Protein AF-X1I380-F1 (afdb_monomer)

Sequence (269 aa):
IPGMAVASYVLWPGENGAEPSQRLEAMREGIQETEARIFLEQALDRGTLGEVLAKRVQRVLFEHQRETYFITISGTRDEFFSGWQDRSRRLFGVAAEAAAVVGLDVDAAAIAVPVPARGKKRVIVNLRNWTTRPRRWNAESQTPWIVLEKTSGSTRGHDELAVRLDAAGLEPQKTAKGTFTVTDVGSGRVYAVEVTANVSKVLDYISPDALIDRKRFRYIPDVDNVVFNVPVGGEQTREITFVNRSGAELSWKSGVSMPWIKVDSVSGK

Mean predicted aligned error: 9.92 Å

Secondary structure (DSSP, 8-state):
-----TTT-SEEEETTEEEE-HHHHHHHHHHHHHHHHHHHHHHHHTT-S-HHHHHHHHHHHHHHHHHHH---SS--HHHHTSSHHHHHHHHHHHHHHHHHHH-EEE----EEEEE-TT-EEEEEEEEEE-SSSPEEEEEEE--TTEEES-SEEEESSEEEEEEEEEGGGSPTTSEEEEEEEEEETTT--EEEEEEEEEEPPSEEEE-TTHHHHTTT-S-----S-----PPTT-------EEEE-SSS---EE---SSTT---S--EE-

Structure (mmCIF, N/CA/C/O backbone):
data_AF-X1I380-F1
#
_entry.id   AF-X1I380-F1
#
loop_
_atom_site.group_PDB
_atom_site.id
_atom_site.type_symbol
_atom_site.label_atom_id
_atom_site.label_alt_id
_atom_site.label_comp_id
_atom_site.label_asym_id
_atom_site.label_entity_id
_atom_site.label_seq_id
_atom_site.pdbx_PDB_ins_code
_atom_site.Cartn_x
_atom_site.Cartn_y
_atom_site.Cartn_z
_atom_site.occupancy
_atom_site.B_iso_or_equiv
_atom_site.auth_seq_id
_atom_site.auth_comp_id
_atom_site.auth_asym_id
_atom_site.auth_atom_id
_atom_site.pdbx_PDB_model_num
ATOM 1 N N . ILE A 1 1 ? 2.633 -3.234 -47.332 1.00 49.50 1 ILE A N 1
ATOM 2 C CA . ILE A 1 1 ? 2.607 -3.474 -45.870 1.00 49.50 1 ILE A CA 1
ATOM 3 C C . ILE A 1 1 ? 1.149 -3.335 -45.451 1.00 49.50 1 ILE A C 1
ATOM 5 O O . ILE A 1 1 ? 0.608 -2.258 -45.687 1.00 49.50 1 ILE A O 1
ATOM 9 N N . PRO A 1 2 ? 0.478 -4.401 -44.987 1.00 41.56 2 PRO A N 1
ATOM 10 C CA . PRO A 1 2 ? -0.887 -4.293 -44.471 1.00 41.56 2 PRO A CA 1
ATOM 11 C C . PRO A 1 2 ? -0.934 -3.271 -43.324 1.00 41.56 2 PRO A C 1
ATOM 13 O O . PRO A 1 2 ? -0.041 -3.271 -42.483 1.00 41.56 2 PRO A O 1
ATOM 16 N N . GLY A 1 3 ? -1.940 -2.389 -43.322 1.00 51.84 3 GLY A N 1
ATOM 17 C CA . GLY A 1 3 ? -2.187 -1.418 -42.249 1.00 51.84 3 GLY A CA 1
ATOM 18 C C . GLY A 1 3 ? -1.325 -0.149 -42.297 1.00 51.84 3 GLY A C 1
ATOM 19 O O . GLY A 1 3 ? -0.296 -0.054 -41.633 1.00 51.84 3 GLY A O 1
ATOM 20 N N . MET A 1 4 ? -1.784 0.894 -42.996 1.00 62.62 4 MET A N 1
ATOM 21 C CA . MET A 1 4 ? -1.291 2.248 -42.727 1.00 62.62 4 MET A CA 1
ATOM 22 C C . MET A 1 4 ? -2.388 3.305 -42.895 1.00 62.62 4 MET A C 1
ATOM 24 O O . MET A 1 4 ? -2.824 3.591 -44.005 1.00 62.62 4 MET A O 1
ATOM 28 N N . ALA A 1 5 ? -2.760 3.943 -41.782 1.00 50.38 5 ALA A N 1
ATOM 29 C CA . ALA A 1 5 ? -3.080 5.368 -41.736 1.00 50.38 5 ALA A CA 1
ATOM 30 C C . ALA A 1 5 ? -2.793 5.902 -40.322 1.00 50.38 5 ALA A C 1
ATOM 32 O O . ALA A 1 5 ? -3.487 5.593 -39.356 1.00 50.38 5 ALA A O 1
ATOM 33 N N . VAL A 1 6 ? -1.756 6.732 -40.222 1.00 57.12 6 VAL A N 1
ATOM 34 C CA . VAL A 1 6 ? -1.198 7.315 -38.985 1.00 57.12 6 VAL A CA 1
ATOM 35 C C . VAL A 1 6 ? -2.093 8.422 -38.389 1.00 57.12 6 VAL A C 1
ATOM 37 O O . VAL A 1 6 ? -1.760 9.034 -37.376 1.00 57.12 6 VAL A O 1
ATOM 40 N N . ALA A 1 7 ? -3.244 8.714 -39.002 1.00 60.28 7 ALA A N 1
ATOM 41 C CA . ALA A 1 7 ? -3.934 9.978 -38.767 1.00 60.28 7 ALA A CA 1
ATOM 42 C C . ALA A 1 7 ? -4.797 10.006 -37.492 1.00 60.28 7 ALA A C 1
ATOM 44 O O . ALA A 1 7 ? -4.816 11.032 -36.809 1.00 60.28 7 ALA A O 1
ATOM 45 N N . SER A 1 8 ? -5.518 8.931 -37.127 1.00 67.88 8 SER A N 1
ATOM 46 C CA . SER A 1 8 ? -6.547 9.062 -36.065 1.00 67.88 8 SER A CA 1
ATOM 47 C C . SER A 1 8 ? -6.920 7.807 -35.268 1.00 67.88 8 SER A C 1
ATOM 49 O O . SER A 1 8 ? -7.573 7.952 -34.238 1.00 67.88 8 SER A O 1
ATOM 51 N N . TYR A 1 9 ? -6.520 6.598 -35.677 1.00 82.31 9 TYR A N 1
ATOM 52 C CA . TYR A 1 9 ? -7.027 5.357 -35.071 1.00 82.31 9 TYR A CA 1
ATOM 53 C C . TYR A 1 9 ? -5.915 4.516 -34.429 1.00 82.31 9 TYR A C 1
ATOM 55 O O . TYR A 1 9 ? -4.832 4.337 -34.989 1.00 82.31 9 TYR A O 1
ATOM 63 N N . VAL A 1 10 ? -6.189 3.991 -33.232 1.00 86.50 10 VAL A N 1
ATOM 64 C CA . VAL A 1 10 ? -5.290 3.076 -32.500 1.00 86.50 10 VAL A CA 1
ATOM 65 C C . VAL A 1 10 ? -5.443 1.617 -32.953 1.00 86.50 10 VAL A C 1
ATOM 67 O O . VAL A 1 10 ? -4.534 0.817 -32.785 1.00 86.50 10 VAL A O 1
ATOM 70 N N . LEU A 1 11 ? -6.560 1.275 -33.589 1.00 88.00 11 LEU A N 1
ATOM 71 C CA . LEU A 1 11 ? -6.820 -0.050 -34.151 1.00 88.00 11 LEU A CA 1
ATOM 72 C C . LEU A 1 11 ? -7.161 0.082 -35.636 1.00 88.00 11 LEU A C 1
ATOM 74 O O . LEU A 1 11 ? -7.654 1.127 -36.067 1.00 88.00 11 LEU A O 1
ATOM 78 N N . TRP A 1 12 ? -6.916 -0.976 -36.405 1.00 86.25 12 TRP A N 1
ATOM 79 C CA . TRP A 1 12 ? -7.281 -1.070 -37.820 1.00 86.25 12 TRP A CA 1
ATOM 80 C C . TRP A 1 12 ? -8.011 -2.400 -38.101 1.00 86.25 12 TRP A C 1
ATOM 82 O O . TRP A 1 12 ? -7.716 -3.390 -37.432 1.00 86.25 12 TRP A O 1
ATOM 92 N N . PRO A 1 13 ? -8.975 -2.462 -39.043 1.00 88.12 13 PRO A N 1
ATOM 93 C CA . PRO A 1 13 ? -9.617 -3.720 -39.429 1.00 88.12 13 PRO A CA 1
ATOM 94 C C . PRO A 1 13 ? -8.646 -4.652 -40.175 1.00 88.12 13 PRO A C 1
ATOM 96 O O . PRO A 1 13 ? -8.229 -4.359 -41.296 1.00 88.12 13 PRO A O 1
ATOM 99 N N . GLY A 1 14 ? -8.303 -5.776 -39.553 1.00 88.00 14 GLY A N 1
ATOM 100 C CA . GLY A 1 14 ? -7.555 -6.890 -40.134 1.00 88.00 14 GLY A CA 1
ATOM 101 C C . GLY A 1 14 ? -8.456 -8.041 -40.589 1.00 88.00 14 GLY A C 1
ATOM 102 O O . GLY A 1 14 ? -9.662 -8.049 -40.334 1.00 88.00 14 GLY A O 1
ATOM 103 N N . GLU A 1 15 ? -7.862 -9.035 -41.252 1.00 90.56 15 GLU A N 1
ATOM 104 C CA . GLU A 1 15 ? -8.573 -10.190 -41.834 1.00 90.56 15 GLU A CA 1
ATOM 105 C C . GLU A 1 15 ? -9.342 -11.002 -40.777 1.00 90.56 15 GLU A C 1
ATOM 107 O O . GLU A 1 15 ? -10.420 -11.524 -41.051 1.00 90.56 15 GLU A O 1
ATOM 112 N N . ASN A 1 16 ? -8.825 -11.037 -39.544 1.00 92.50 16 ASN A N 1
ATOM 113 C CA . ASN A 1 16 ? -9.393 -11.787 -38.420 1.00 92.50 16 ASN A CA 1
ATOM 114 C C . ASN A 1 16 ? -9.989 -10.891 -37.314 1.00 92.50 16 ASN A C 1
ATOM 116 O O . ASN A 1 16 ? -10.242 -11.369 -36.208 1.00 92.50 16 ASN A O 1
ATOM 120 N N . GLY A 1 17 ? -10.201 -9.594 -37.574 1.00 91.00 17 GLY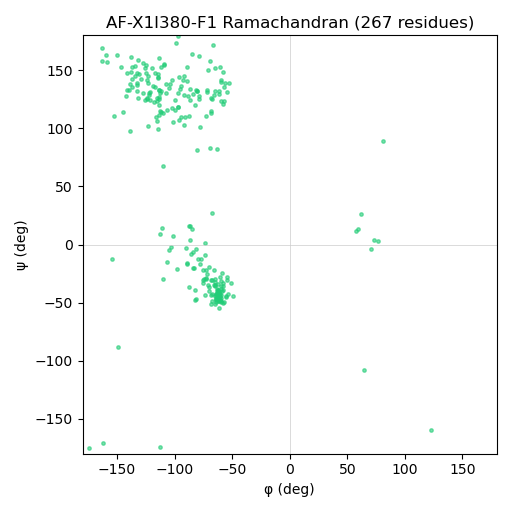 A N 1
ATOM 121 C CA . GLY A 1 17 ? -10.716 -8.633 -36.590 1.00 91.00 17 GLY A CA 1
ATOM 122 C C . GLY A 1 17 ? -9.793 -7.435 -36.364 1.00 91.00 17 GLY A C 1
ATOM 123 O O . GLY A 1 17 ? -8.983 -7.096 -37.217 1.00 91.00 17 GLY A O 1
ATOM 124 N N . ALA A 1 18 ? -9.943 -6.741 -35.234 1.00 90.88 18 ALA A N 1
ATOM 125 C CA . ALA A 1 18 ? -9.146 -5.549 -34.942 1.00 90.88 18 ALA A CA 1
ATOM 126 C C . ALA A 1 18 ? -7.664 -5.898 -34.714 1.00 90.88 18 ALA A C 1
ATOM 128 O O . ALA A 1 18 ? -7.336 -6.694 -33.836 1.00 90.88 18 ALA A O 1
ATOM 129 N N . GLU A 1 19 ? -6.777 -5.250 -35.465 1.00 90.06 19 GLU A N 1
ATOM 130 C CA . GLU A 1 19 ? -5.323 -5.396 -35.371 1.00 90.06 19 GLU A CA 1
ATOM 131 C C . GLU A 1 19 ? -4.668 -4.108 -34.837 1.00 90.06 19 GLU A C 1
ATOM 133 O O . GLU A 1 19 ? -5.220 -3.008 -35.007 1.00 90.06 19 GLU A O 1
ATOM 138 N N . PRO A 1 20 ? -3.498 -4.212 -34.176 1.00 87.69 20 PRO A N 1
ATOM 139 C CA . PRO A 1 20 ? -2.781 -3.049 -33.675 1.00 87.69 20 PRO A CA 1
ATOM 140 C C . PRO A 1 20 ? -2.288 -2.156 -34.816 1.00 87.69 20 PRO A C 1
ATOM 142 O O . PRO A 1 20 ? -1.667 -2.619 -35.771 1.00 87.69 20 PRO A O 1
ATOM 145 N N . SER A 1 21 ? -2.531 -0.847 -34.706 1.00 87.75 21 SER A N 1
ATOM 146 C CA . SER A 1 21 ? -1.948 0.130 -35.629 1.00 87.75 21 SER A CA 1
ATOM 147 C C . SER A 1 21 ? -0.543 0.549 -35.180 1.00 87.75 21 SER A C 1
ATOM 149 O O . SER A 1 21 ? -0.178 0.411 -34.012 1.00 87.75 21 SER A O 1
ATOM 151 N N . GLN A 1 22 ? 0.236 1.168 -36.075 1.00 83.56 22 GLN A N 1
ATOM 152 C CA . GLN A 1 22 ? 1.522 1.785 -35.707 1.00 83.56 22 GLN A CA 1
ATOM 153 C C . GLN A 1 22 ? 1.385 2.804 -34.565 1.00 83.56 22 GLN A C 1
ATOM 155 O O . GLN A 1 22 ? 2.303 2.964 -33.767 1.00 83.56 22 GLN A O 1
ATOM 160 N N . ARG A 1 23 ? 0.231 3.479 -34.458 1.00 84.94 23 ARG A N 1
ATOM 161 C CA . ARG A 1 23 ? -0.049 4.417 -33.365 1.00 84.94 23 ARG A CA 1
ATOM 162 C C . ARG A 1 23 ? -0.238 3.696 -32.033 1.00 84.94 23 ARG A C 1
ATOM 164 O O . ARG A 1 23 ? 0.182 4.233 -31.014 1.00 84.94 23 ARG A O 1
ATOM 171 N N . LEU A 1 24 ? -0.858 2.513 -32.027 1.00 89.12 24 LEU A N 1
ATOM 172 C CA . LEU A 1 24 ? -0.958 1.699 -30.815 1.00 89.12 24 LEU A CA 1
ATOM 173 C C . LEU A 1 24 ? 0.405 1.166 -30.388 1.00 89.12 24 LEU A C 1
ATOM 175 O O . LEU A 1 24 ? 0.719 1.260 -29.207 1.00 89.12 24 LEU A O 1
ATOM 179 N N . GLU A 1 25 ? 1.232 0.685 -31.316 1.00 88.62 25 GLU A N 1
ATOM 180 C CA . GLU A 1 25 ? 2.588 0.244 -30.964 1.00 88.62 25 GLU A CA 1
ATOM 181 C C . GLU A 1 25 ? 3.445 1.411 -30.446 1.00 88.62 25 GLU A C 1
ATOM 183 O O . GLU A 1 25 ? 4.066 1.278 -29.396 1.00 88.62 25 GLU A O 1
ATOM 188 N N . ALA A 1 26 ? 3.385 2.590 -31.078 1.00 87.12 26 ALA A N 1
ATOM 189 C CA . ALA A 1 26 ? 4.061 3.792 -30.578 1.00 87.12 26 ALA A CA 1
ATOM 190 C C . ALA A 1 26 ? 3.538 4.235 -29.197 1.00 87.12 26 ALA A C 1
ATOM 192 O O . ALA A 1 26 ? 4.311 4.638 -28.331 1.00 87.12 26 ALA A O 1
ATOM 193 N N . MET A 1 27 ? 2.223 4.142 -28.959 1.00 89.44 27 MET A N 1
ATOM 194 C CA . MET A 1 27 ? 1.631 4.428 -27.648 1.00 89.44 27 MET A CA 1
ATOM 195 C C . MET A 1 27 ? 2.107 3.426 -26.590 1.00 89.44 27 MET A C 1
ATOM 197 O O . MET A 1 27 ? 2.459 3.824 -25.483 1.00 89.44 27 MET A O 1
ATOM 201 N N . ARG A 1 28 ? 2.127 2.134 -26.924 1.00 92.62 28 ARG A N 1
ATOM 202 C CA . ARG A 1 28 ? 2.598 1.065 -26.040 1.00 92.62 28 ARG A CA 1
ATOM 203 C C . ARG A 1 28 ? 4.066 1.263 -25.672 1.00 92.62 28 ARG A C 1
ATOM 205 O O . ARG A 1 28 ? 4.409 1.133 -24.502 1.00 92.62 28 ARG A O 1
ATOM 212 N N . GLU A 1 29 ? 4.904 1.603 -26.642 1.00 90.44 29 GLU A N 1
ATOM 213 C CA . GLU A 1 29 ? 6.305 1.938 -26.406 1.00 90.44 29 GLU A CA 1
ATOM 214 C C . GLU A 1 29 ? 6.455 3.159 -25.492 1.00 90.44 29 GLU A C 1
ATOM 216 O O . GLU A 1 29 ? 7.161 3.081 -24.489 1.00 90.44 29 GLU A O 1
ATOM 221 N N . GLY A 1 30 ? 5.721 4.246 -25.749 1.00 91.75 30 GLY A N 1
ATOM 222 C CA . GLY A 1 30 ? 5.749 5.426 -24.880 1.00 91.75 30 GLY A CA 1
ATOM 223 C C . GLY A 1 30 ? 5.324 5.124 -23.435 1.00 91.75 30 GLY A C 1
ATOM 224 O O . GLY A 1 30 ? 5.896 5.671 -22.489 1.00 91.75 30 GLY A O 1
ATOM 225 N N . ILE A 1 31 ? 4.364 4.210 -23.237 1.00 94.69 31 ILE A N 1
ATOM 226 C CA . ILE A 1 31 ? 3.979 3.724 -21.901 1.00 94.69 31 ILE A CA 1
ATOM 227 C C . ILE A 1 31 ? 5.148 2.973 -21.248 1.00 94.69 31 ILE A C 1
ATOM 229 O O . ILE A 1 31 ? 5.487 3.262 -20.102 1.00 94.69 31 ILE A O 1
ATOM 233 N N . GLN A 1 32 ? 5.800 2.060 -21.970 1.00 93.88 32 GLN A N 1
ATOM 234 C CA . GLN A 1 32 ? 6.938 1.289 -21.455 1.00 93.88 32 GLN A CA 1
ATOM 235 C C . GLN A 1 32 ? 8.132 2.180 -21.087 1.00 93.88 32 GLN A C 1
ATOM 237 O O . GLN A 1 32 ? 8.759 1.978 -20.046 1.00 93.88 32 GLN A O 1
ATOM 242 N N . GLU A 1 33 ? 8.441 3.190 -21.903 1.00 95.12 33 GLU A N 1
ATOM 243 C CA . GLU A 1 33 ? 9.471 4.179 -21.575 1.00 95.12 33 GLU A CA 1
ATOM 244 C C . GLU A 1 33 ? 9.108 4.974 -20.316 1.00 95.12 33 GLU A C 1
ATOM 246 O O . GLU A 1 33 ? 9.950 5.174 -19.438 1.00 95.12 33 GLU A O 1
ATOM 251 N N . THR A 1 34 ? 7.843 5.384 -20.191 1.00 95.06 34 THR A N 1
ATOM 252 C CA . THR A 1 34 ? 7.340 6.101 -19.011 1.00 95.06 34 THR A CA 1
ATOM 253 C C . THR A 1 34 ? 7.492 5.258 -17.744 1.00 95.06 34 THR A C 1
ATOM 255 O O . THR A 1 34 ? 7.985 5.753 -16.731 1.00 95.06 34 THR A O 1
ATOM 258 N N . GLU A 1 35 ? 7.137 3.974 -17.795 1.00 93.56 35 GLU A N 1
ATOM 259 C CA . GLU A 1 35 ? 7.317 3.047 -16.671 1.00 93.56 35 GLU A CA 1
ATOM 260 C C . GLU A 1 35 ? 8.794 2.891 -16.283 1.00 93.56 35 GLU A C 1
ATOM 262 O O . GLU A 1 35 ? 9.127 2.946 -15.096 1.00 93.56 35 GLU A O 1
ATOM 267 N N . ALA A 1 36 ? 9.693 2.758 -17.266 1.00 95.31 36 ALA A N 1
ATOM 268 C CA . ALA A 1 36 ? 11.132 2.677 -17.019 1.00 95.31 36 ALA A CA 1
ATOM 269 C C . ALA A 1 36 ? 11.677 3.954 -16.361 1.00 95.31 36 ALA A C 1
ATOM 271 O O . ALA A 1 36 ? 12.501 3.875 -15.449 1.00 95.31 36 ALA A O 1
ATOM 272 N N . ARG A 1 37 ? 11.195 5.130 -16.777 1.00 96.62 37 ARG A N 1
ATOM 273 C CA . ARG A 1 37 ? 11.557 6.407 -16.151 1.00 96.62 37 ARG A CA 1
ATOM 274 C C . ARG A 1 37 ? 11.077 6.504 -14.710 1.00 96.62 37 ARG A C 1
ATOM 276 O O . ARG A 1 37 ? 11.898 6.767 -13.838 1.00 96.62 37 ARG A O 1
ATOM 283 N N . ILE A 1 38 ? 9.793 6.237 -14.457 1.00 93.62 38 ILE A N 1
ATOM 284 C CA . ILE A 1 38 ? 9.216 6.266 -13.103 1.00 93.62 38 ILE A CA 1
ATOM 285 C C . ILE A 1 38 ? 10.001 5.334 -12.177 1.00 93.62 38 ILE A C 1
ATOM 287 O O . ILE A 1 38 ? 10.338 5.715 -11.059 1.00 93.62 38 ILE A O 1
ATOM 291 N N . PHE A 1 39 ? 10.333 4.128 -12.645 1.00 93.44 39 PHE A N 1
ATOM 292 C CA . PHE A 1 39 ? 11.154 3.186 -11.889 1.00 93.44 39 PHE A CA 1
ATOM 293 C C . PHE A 1 39 ? 12.523 3.773 -11.512 1.00 93.44 39 PHE A C 1
ATOM 295 O O . PHE A 1 39 ? 12.921 3.721 -10.348 1.00 93.44 39 PHE A O 1
ATOM 302 N N . LEU A 1 40 ? 13.241 4.338 -12.484 1.00 96.00 40 LEU A N 1
ATOM 303 C CA . LEU A 1 40 ? 14.565 4.920 -12.271 1.00 96.00 40 LEU A CA 1
ATOM 304 C C . LEU A 1 40 ? 14.531 6.133 -11.333 1.00 96.00 40 LEU A C 1
ATOM 306 O O . LEU A 1 40 ? 15.383 6.245 -10.453 1.00 96.00 40 LEU A O 1
ATOM 310 N N . GLU A 1 41 ? 13.545 7.015 -11.497 1.00 95.94 41 GLU A N 1
ATOM 311 C CA . GLU A 1 41 ? 13.325 8.188 -10.643 1.00 95.94 41 GLU A CA 1
ATOM 312 C C . GLU A 1 41 ? 13.029 7.754 -9.196 1.00 95.94 41 GLU A C 1
ATOM 314 O O . GLU A 1 41 ? 13.704 8.192 -8.267 1.00 95.94 41 GLU A O 1
ATOM 319 N N . GLN A 1 42 ? 12.139 6.777 -8.996 1.00 91.38 42 GLN A N 1
ATOM 320 C CA . GLN A 1 42 ? 11.858 6.216 -7.668 1.00 91.38 42 GLN A CA 1
ATOM 321 C C . GLN A 1 42 ? 13.081 5.532 -7.037 1.00 91.38 42 GLN A C 1
ATOM 323 O O . GLN A 1 42 ? 13.295 5.631 -5.826 1.00 91.38 42 GLN A O 1
ATOM 328 N N . ALA A 1 43 ? 13.894 4.831 -7.834 1.00 91.50 43 ALA A N 1
ATOM 329 C CA . ALA A 1 43 ? 15.111 4.187 -7.349 1.00 91.50 43 ALA A CA 1
ATOM 330 C C . ALA A 1 43 ? 16.153 5.211 -6.859 1.00 91.50 43 ALA A C 1
ATOM 332 O O . ALA A 1 43 ? 16.843 4.943 -5.865 1.00 91.50 43 ALA A O 1
ATOM 333 N N . LEU A 1 44 ? 16.238 6.370 -7.529 1.00 95.00 44 LEU A N 1
ATOM 334 C CA . LEU A 1 44 ? 17.058 7.515 -7.124 1.00 95.00 44 LEU A CA 1
ATOM 335 C C . LEU A 1 44 ? 16.530 8.175 -5.848 1.00 95.00 44 LEU A C 1
ATOM 337 O O . LEU A 1 44 ? 17.303 8.330 -4.905 1.00 95.00 44 LEU A O 1
ATOM 341 N N . ASP A 1 45 ? 15.239 8.510 -5.794 1.00 92.38 45 ASP A N 1
ATOM 342 C CA . ASP A 1 45 ? 14.617 9.197 -4.650 1.00 92.38 45 ASP A CA 1
ATOM 343 C C . ASP A 1 45 ? 14.783 8.412 -3.346 1.00 92.38 45 ASP A C 1
ATOM 345 O O . ASP A 1 45 ? 14.997 8.973 -2.273 1.00 92.38 45 ASP A O 1
ATOM 349 N N . ARG A 1 46 ? 14.733 7.083 -3.440 1.00 85.31 46 ARG A N 1
ATOM 350 C CA . ARG A 1 46 ? 14.913 6.177 -2.300 1.00 85.31 46 ARG A CA 1
ATOM 351 C C . ARG A 1 46 ? 16.376 5.915 -1.939 1.00 85.31 46 ARG 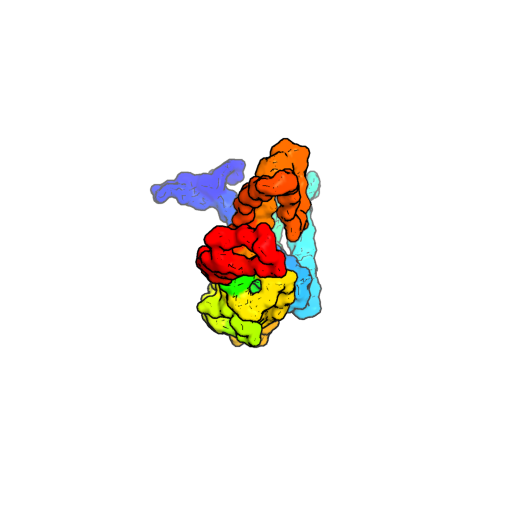A C 1
ATOM 353 O O . ARG A 1 46 ? 16.633 5.168 -0.998 1.00 85.31 46 ARG A O 1
ATOM 360 N N . GLY A 1 47 ? 17.336 6.438 -2.704 1.00 88.50 47 GLY A N 1
ATOM 361 C CA . GLY A 1 47 ? 18.766 6.223 -2.468 1.00 88.50 47 GLY A CA 1
ATOM 362 C C . GLY A 1 47 ? 19.198 4.756 -2.574 1.00 88.50 47 GLY A C 1
ATOM 363 O O . GLY A 1 47 ? 20.163 4.345 -1.939 1.00 88.50 47 GLY A O 1
ATOM 364 N N . THR A 1 48 ? 18.472 3.938 -3.343 1.00 86.75 48 THR A N 1
ATOM 365 C CA . THR A 1 48 ? 18.738 2.487 -3.428 1.00 86.75 48 THR A CA 1
ATOM 366 C C . THR A 1 48 ? 19.925 2.128 -4.314 1.00 86.75 48 THR A C 1
ATOM 368 O O . THR A 1 48 ? 20.440 1.013 -4.247 1.00 86.75 48 THR A O 1
ATOM 371 N N . LEU A 1 49 ? 20.349 3.064 -5.158 1.00 92.31 49 LEU A N 1
ATOM 372 C CA . LEU A 1 49 ? 21.419 2.881 -6.123 1.00 92.31 49 LEU A CA 1
ATOM 373 C C . LEU A 1 49 ? 22.741 3.374 -5.530 1.00 92.31 49 LEU A C 1
ATOM 375 O O . LEU A 1 49 ? 22.804 4.456 -4.951 1.00 92.31 49 LEU A O 1
ATOM 379 N N . GLY A 1 50 ? 23.818 2.609 -5.722 1.00 93.88 50 GLY A N 1
ATOM 380 C CA . GLY A 1 50 ? 25.165 3.078 -5.392 1.00 93.88 50 GLY A CA 1
ATOM 381 C C . GLY A 1 50 ? 25.536 4.330 -6.197 1.00 93.88 50 GLY A C 1
ATOM 382 O O . GLY A 1 50 ? 25.060 4.510 -7.319 1.00 93.88 50 GLY A O 1
ATOM 383 N N . GLU A 1 51 ? 26.416 5.173 -5.651 1.00 97.06 51 GLU A N 1
ATOM 384 C CA . GLU A 1 51 ? 26.723 6.517 -6.176 1.00 97.06 51 GLU A CA 1
ATOM 385 C C . GLU A 1 51 ? 27.026 6.544 -7.686 1.00 97.06 51 GLU A C 1
ATOM 387 O O . GLU A 1 51 ? 26.516 7.392 -8.420 1.00 97.06 51 GLU A O 1
ATOM 392 N N . VAL A 1 52 ? 27.826 5.587 -8.167 1.00 98.06 52 VAL A N 1
ATOM 393 C CA . VAL A 1 52 ? 28.214 5.486 -9.583 1.00 98.06 52 VAL A CA 1
ATOM 394 C C . VAL A 1 52 ? 27.001 5.224 -10.481 1.00 98.06 52 VAL A C 1
ATOM 396 O O . VAL A 1 52 ? 26.825 5.897 -11.500 1.00 98.06 52 VAL A O 1
ATOM 399 N N . LEU A 1 53 ? 26.146 4.270 -10.102 1.00 97.81 53 LEU A N 1
ATOM 400 C CA . LEU A 1 53 ? 24.949 3.931 -10.871 1.00 97.81 53 LEU A CA 1
ATOM 401 C C . LEU A 1 53 ? 23.910 5.052 -10.781 1.00 97.81 53 LEU A C 1
ATOM 403 O O . LEU A 1 53 ? 23.328 5.411 -11.801 1.00 97.81 53 LEU A O 1
ATOM 407 N N . ALA A 1 54 ? 23.744 5.667 -9.607 1.00 98.19 54 ALA A N 1
ATOM 408 C CA . ALA A 1 54 ? 22.853 6.807 -9.411 1.00 98.19 54 ALA A CA 1
ATOM 409 C C . ALA A 1 54 ? 23.210 7.977 -10.349 1.00 98.19 54 ALA A C 1
ATOM 411 O O . ALA A 1 54 ? 22.355 8.453 -11.097 1.00 98.19 54 ALA A O 1
ATOM 412 N N . LYS A 1 55 ? 24.489 8.379 -10.404 1.00 98.31 55 LYS A N 1
ATOM 413 C CA . LYS A 1 55 ? 24.973 9.429 -11.324 1.00 98.31 55 LYS A CA 1
ATOM 414 C C . LYS A 1 55 ? 24.724 9.079 -12.792 1.00 98.31 55 LYS A C 1
ATOM 416 O O . LYS A 1 55 ? 24.353 9.941 -13.589 1.00 98.31 55 LYS A O 1
ATOM 421 N N . ARG A 1 56 ? 24.911 7.811 -13.171 1.00 98.25 56 ARG A N 1
ATOM 422 C CA . ARG A 1 56 ? 24.659 7.354 -14.544 1.00 98.25 56 ARG A CA 1
ATOM 423 C C . ARG A 1 56 ? 23.171 7.380 -14.894 1.00 98.25 56 ARG A C 1
ATOM 425 O O . ARG A 1 56 ? 22.838 7.842 -15.983 1.00 98.25 56 ARG A O 1
ATOM 432 N N . VAL A 1 57 ? 22.299 6.928 -13.992 1.00 98.44 57 VAL A N 1
ATOM 433 C CA . VAL A 1 57 ? 20.838 6.996 -14.155 1.00 98.44 57 VAL A CA 1
ATOM 434 C C . VAL A 1 57 ? 20.388 8.447 -14.317 1.00 98.44 57 VAL A C 1
ATOM 436 O O . VAL A 1 57 ? 19.701 8.753 -15.287 1.00 98.44 57 VAL A O 1
ATOM 439 N N . GLN A 1 58 ? 20.840 9.351 -13.442 1.00 98.31 58 GLN A N 1
ATOM 440 C CA . GLN A 1 58 ? 20.530 10.784 -13.531 1.00 98.31 58 GLN A CA 1
ATOM 441 C C . GLN A 1 58 ? 20.923 11.373 -14.889 1.00 98.31 58 GLN A C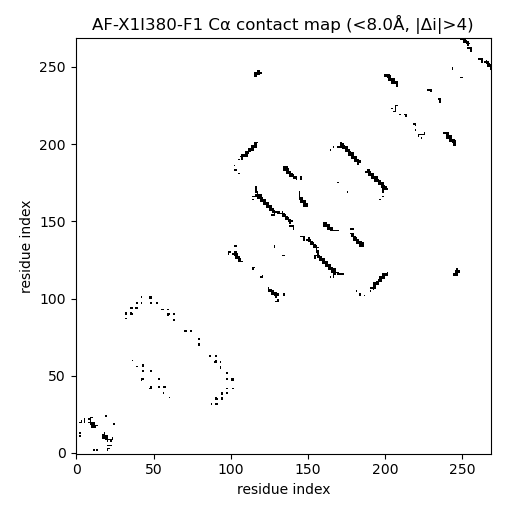 1
ATOM 443 O O . GLN A 1 58 ? 20.126 12.073 -15.511 1.00 98.31 58 GLN A O 1
ATOM 448 N N . ARG A 1 59 ? 22.126 11.050 -15.384 1.00 98.19 59 ARG A N 1
ATOM 449 C CA . ARG A 1 59 ? 22.582 11.496 -16.706 1.00 98.19 59 ARG A CA 1
ATOM 450 C C . ARG A 1 59 ? 21.678 10.982 -17.828 1.00 98.19 59 ARG A C 1
ATOM 452 O O . ARG A 1 59 ? 21.270 11.777 -18.666 1.00 98.19 59 ARG A O 1
ATOM 459 N N . VAL A 1 60 ? 21.347 9.687 -17.837 1.00 98.19 60 VAL A N 1
ATOM 460 C CA . VAL A 1 60 ? 20.486 9.097 -18.880 1.00 98.19 60 VAL A CA 1
ATOM 461 C C . VAL A 1 60 ? 19.082 9.699 -18.848 1.00 98.19 60 VAL A C 1
ATOM 463 O O . VAL A 1 60 ? 18.556 10.027 -19.906 1.00 98.19 60 VAL A O 1
ATOM 466 N N . LEU A 1 61 ? 18.489 9.895 -17.665 1.00 97.69 61 LEU A N 1
ATOM 467 C CA . LEU A 1 61 ? 17.183 10.549 -17.525 1.00 97.69 61 LEU A CA 1
ATOM 468 C C . LEU A 1 61 ? 17.216 11.991 -18.048 1.00 97.69 61 LEU A C 1
ATOM 470 O O . LEU A 1 61 ? 16.328 12.391 -18.799 1.00 97.69 61 LEU A O 1
ATOM 474 N N . PHE A 1 62 ? 18.257 12.753 -17.701 1.00 95.44 62 PHE A N 1
ATOM 475 C CA . PHE A 1 62 ? 18.436 14.124 -18.175 1.00 95.44 62 PHE A CA 1
ATOM 476 C C . PHE A 1 62 ? 18.600 14.196 -19.700 1.00 95.44 62 PHE A C 1
ATOM 478 O O . PHE A 1 62 ? 17.922 14.985 -20.358 1.00 95.44 62 PHE A O 1
ATOM 485 N N . GLU A 1 63 ? 19.470 13.362 -20.274 1.00 93.50 63 GLU A N 1
ATOM 486 C CA . GLU A 1 63 ? 19.686 13.277 -21.724 1.00 93.50 63 GLU A CA 1
ATOM 487 C C . GLU A 1 63 ? 18.404 12.868 -22.453 1.00 93.50 63 GLU A C 1
ATOM 489 O O . GLU A 1 63 ? 17.995 13.545 -23.394 1.00 93.50 63 GLU A O 1
ATOM 494 N N . HIS A 1 64 ? 17.725 11.821 -21.974 1.00 92.81 64 HIS A N 1
ATOM 495 C CA . HIS A 1 64 ? 16.471 11.337 -22.546 1.00 92.81 64 HIS A CA 1
ATOM 496 C C . HIS A 1 64 ? 15.385 12.423 -22.523 1.00 92.81 64 HIS A C 1
ATOM 498 O O . HIS A 1 64 ? 14.736 12.672 -23.539 1.00 92.81 64 HIS A O 1
ATOM 504 N N . GLN A 1 65 ? 15.220 13.125 -21.397 1.00 89.88 65 GLN A N 1
ATOM 505 C CA . GLN A 1 65 ? 14.281 14.241 -21.269 1.00 89.88 65 GLN A CA 1
ATOM 506 C C . GLN A 1 65 ? 14.622 15.379 -22.241 1.00 89.88 65 GLN A C 1
ATOM 508 O O . GLN A 1 65 ? 13.741 15.858 -22.955 1.00 89.88 65 GLN A O 1
ATOM 513 N N . ARG A 1 66 ? 15.892 15.800 -22.297 1.00 86.75 66 ARG A N 1
ATOM 514 C CA . ARG A 1 66 ? 16.360 16.881 -23.178 1.00 86.75 66 ARG A CA 1
ATOM 515 C C . ARG A 1 66 ? 16.128 16.555 -24.652 1.00 86.75 66 ARG A C 1
ATOM 517 O O . ARG A 1 66 ? 15.692 17.416 -25.405 1.00 86.75 66 ARG A O 1
ATOM 524 N N . GLU A 1 67 ? 16.411 15.323 -25.053 1.00 85.69 67 GLU A N 1
ATOM 525 C CA . GLU A 1 67 ? 16.267 14.864 -26.436 1.00 85.69 67 GLU A CA 1
ATOM 526 C C . GLU A 1 67 ? 14.801 14.623 -26.836 1.00 85.69 67 GLU A C 1
ATOM 528 O O . GLU A 1 67 ? 14.487 14.659 -28.022 1.00 85.69 67 GLU A O 1
ATOM 533 N N . THR A 1 68 ? 13.903 14.410 -25.868 1.00 81.88 68 THR A N 1
ATOM 534 C CA . THR A 1 68 ? 12.459 14.221 -26.108 1.00 81.88 68 THR A CA 1
ATOM 535 C C . THR A 1 68 ? 11.694 15.547 -26.144 1.00 81.88 68 THR A C 1
ATOM 537 O O . THR A 1 68 ? 10.776 15.705 -26.941 1.00 81.88 68 THR A O 1
ATOM 540 N N . TYR A 1 69 ? 12.072 16.523 -25.310 1.00 72.12 69 TYR A N 1
ATOM 541 C CA . TYR A 1 69 ? 11.409 17.836 -25.251 1.00 72.12 69 TYR A CA 1
ATOM 542 C C . TYR A 1 69 ? 11.777 18.781 -26.399 1.00 72.12 69 TYR A C 1
ATOM 544 O O . TYR A 1 69 ? 11.123 19.811 -26.577 1.00 72.12 69 TYR A O 1
ATOM 552 N N . PHE A 1 70 ? 12.816 18.470 -27.174 1.00 62.47 70 PHE A N 1
ATOM 553 C CA . PHE A 1 70 ? 13.277 19.345 -28.244 1.00 62.47 70 PHE A CA 1
ATOM 554 C C . PHE A 1 70 ? 12.416 19.189 -29.505 1.00 62.47 70 PHE A C 1
ATOM 556 O O . PHE A 1 70 ? 12.777 18.498 -30.453 1.00 62.47 70 PHE A O 1
ATOM 563 N N . ILE A 1 71 ? 11.262 19.860 -29.520 1.00 60.22 71 ILE A N 1
ATOM 564 C CA . ILE A 1 71 ? 10.562 20.195 -30.763 1.00 60.22 71 ILE A CA 1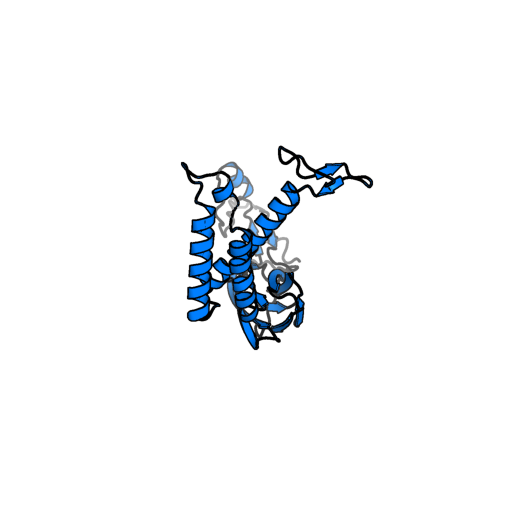
ATOM 565 C C . ILE A 1 71 ? 11.310 21.391 -31.354 1.00 60.22 71 ILE A C 1
ATOM 567 O O . ILE A 1 71 ? 11.160 22.521 -30.887 1.00 60.22 71 ILE A O 1
ATOM 571 N N . THR A 1 72 ? 12.158 21.155 -32.351 1.00 54.41 72 THR A N 1
ATOM 572 C CA . THR A 1 72 ? 12.782 22.239 -33.111 1.00 54.41 72 THR A CA 1
ATOM 573 C C . THR A 1 72 ? 11.690 23.108 -33.738 1.00 54.41 72 THR A C 1
ATOM 575 O O . THR A 1 72 ? 10.877 22.636 -34.523 1.00 54.41 72 THR A O 1
ATOM 578 N N . ILE A 1 73 ? 11.661 24.408 -33.423 1.00 59.91 73 ILE A N 1
ATOM 579 C CA . ILE A 1 73 ? 10.820 25.376 -34.161 1.00 59.91 73 ILE A CA 1
ATOM 580 C C . ILE A 1 73 ? 11.331 25.512 -35.612 1.00 59.91 73 ILE A C 1
ATOM 582 O O . ILE A 1 73 ? 10.585 25.860 -36.523 1.00 59.91 73 ILE A O 1
ATOM 586 N N . SER A 1 74 ? 12.601 25.168 -35.835 1.00 62.16 74 SER A N 1
ATOM 587 C CA . SER A 1 74 ? 13.275 25.129 -37.128 1.00 62.16 74 SER A CA 1
ATOM 58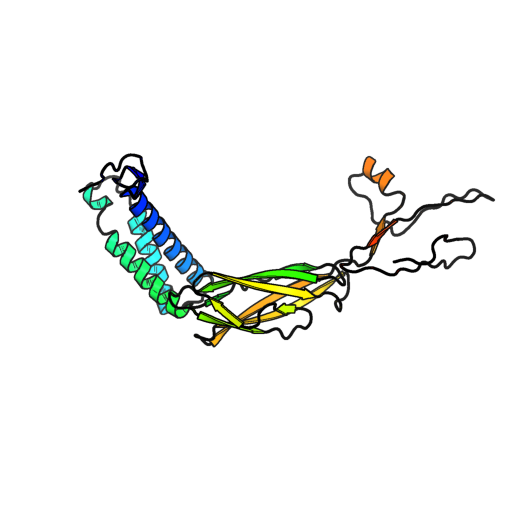8 C C . SER A 1 74 ? 14.164 23.884 -37.199 1.00 62.16 74 SER A C 1
ATOM 590 O O . SER A 1 74 ? 15.271 23.881 -36.663 1.00 62.16 74 SER A O 1
ATOM 592 N N . GLY A 1 75 ? 13.660 22.820 -37.814 1.00 62.75 75 GLY A N 1
ATOM 593 C CA . GLY A 1 75 ? 14.389 21.579 -38.072 1.00 62.75 75 GLY A CA 1
ATOM 594 C C . GLY A 1 75 ? 13.729 20.818 -39.215 1.00 62.75 75 GLY A C 1
ATOM 595 O O . GLY A 1 75 ? 12.557 21.051 -39.534 1.00 62.75 75 GLY A O 1
ATOM 596 N N . THR A 1 76 ? 14.477 19.945 -39.881 1.00 64.25 76 THR A N 1
ATOM 597 C CA . THR A 1 76 ? 13.899 19.079 -40.918 1.00 64.25 76 THR A CA 1
ATOM 598 C C . THR A 1 76 ? 13.004 18.015 -40.275 1.00 64.25 76 THR A C 1
ATOM 600 O O . THR A 1 76 ? 13.247 17.607 -39.143 1.00 64.25 76 THR A O 1
ATOM 603 N N . ARG A 1 77 ? 11.951 17.539 -40.968 1.00 60.94 77 ARG A N 1
ATOM 604 C CA . ARG A 1 77 ? 11.065 16.470 -40.445 1.00 60.94 77 ARG A CA 1
ATOM 605 C C . ARG A 1 77 ? 11.851 15.245 -39.956 1.00 60.94 77 ARG A C 1
ATOM 607 O O . ARG A 1 77 ? 11.441 14.626 -38.982 1.00 60.94 77 ARG A O 1
ATOM 614 N N . ASP A 1 78 ? 12.974 14.942 -40.599 1.00 65.75 78 ASP A N 1
ATOM 615 C CA . ASP A 1 78 ? 13.821 13.790 -40.286 1.00 65.75 78 ASP A CA 1
ATOM 616 C C . ASP A 1 78 ? 14.529 13.928 -38.930 1.00 65.75 78 ASP A C 1
ATOM 618 O O . ASP A 1 78 ? 14.709 12.935 -38.226 1.00 65.75 78 ASP A O 1
ATOM 622 N N . GLU A 1 79 ? 14.847 15.152 -38.496 1.00 65.44 79 GLU A N 1
ATOM 623 C CA . GLU A 1 79 ? 15.431 15.403 -37.173 1.00 65.44 79 GLU A CA 1
ATOM 624 C C . GLU A 1 79 ? 14.462 15.031 -36.041 1.00 65.44 79 GLU A C 1
ATOM 626 O O . GLU A 1 79 ? 14.901 14.485 -35.029 1.00 65.44 79 GLU A O 1
ATOM 631 N N . PHE A 1 80 ? 13.149 15.233 -36.225 1.00 64.88 80 PHE A N 1
ATOM 632 C CA . PHE A 1 80 ? 12.133 14.963 -35.193 1.00 64.88 80 PHE A CA 1
ATOM 633 C C . PHE A 1 80 ? 11.970 13.476 -34.862 1.00 64.88 80 PHE A C 1
ATOM 635 O O . PHE A 1 80 ? 11.612 13.134 -33.735 1.00 64.88 80 PHE A O 1
ATOM 642 N N . PHE A 1 81 ? 12.208 12.593 -35.834 1.00 70.00 81 PHE A N 1
ATOM 643 C CA . PHE A 1 81 ? 11.965 11.151 -35.703 1.00 70.00 81 PHE A CA 1
ATOM 644 C C . PHE A 1 81 ? 13.253 10.323 -35.708 1.00 70.00 81 PHE A C 1
ATOM 646 O O . PHE A 1 81 ? 13.194 9.098 -35.794 1.00 70.00 81 PHE A O 1
ATOM 653 N N . SER A 1 82 ? 14.419 10.965 -35.633 1.00 78.50 82 SER A N 1
ATOM 654 C CA . SER A 1 82 ? 15.708 10.272 -35.624 1.00 78.50 82 SER A CA 1
ATOM 655 C C . SER A 1 82 ? 16.161 9.903 -34.208 1.00 78.50 82 SER A C 1
ATOM 657 O O . SER A 1 82 ? 15.784 10.529 -33.217 1.00 78.50 82 SER A O 1
ATOM 659 N N . GLY A 1 83 ? 16.966 8.844 -34.104 1.00 85.06 83 GLY A N 1
ATOM 660 C CA . GLY A 1 83 ? 17.693 8.481 -32.883 1.00 85.06 83 GLY A CA 1
ATOM 661 C C . GLY A 1 83 ? 16.854 7.952 -31.716 1.00 85.06 83 GLY A C 1
ATOM 662 O O . GLY A 1 83 ? 17.444 7.536 -30.720 1.00 85.06 83 GLY A O 1
ATOM 663 N N . TRP A 1 84 ? 15.518 7.918 -31.805 1.00 86.62 84 TRP A N 1
ATOM 664 C CA . TRP A 1 84 ? 14.663 7.487 -30.692 1.00 86.62 84 TRP A CA 1
ATOM 665 C C . TRP A 1 84 ? 14.980 6.064 -30.228 1.00 86.62 84 TRP A C 1
ATOM 667 O O . TRP A 1 84 ? 15.100 5.869 -29.024 1.00 86.62 84 TRP A O 1
ATOM 677 N N . GLN A 1 85 ? 15.268 5.119 -31.136 1.00 90.44 85 GLN A N 1
ATOM 678 C CA . GLN A 1 85 ? 15.628 3.749 -30.742 1.00 90.44 85 GLN A CA 1
ATOM 679 C C . GLN A 1 85 ? 16.875 3.710 -29.850 1.00 90.44 85 GLN A C 1
ATOM 681 O O . GLN A 1 85 ? 16.957 2.916 -28.911 1.00 90.44 85 GLN A O 1
ATOM 686 N N . ASP A 1 86 ? 17.865 4.560 -30.134 1.00 93.38 86 ASP A N 1
ATOM 687 C CA . ASP A 1 86 ? 19.085 4.631 -29.334 1.00 93.38 86 ASP A CA 1
ATOM 688 C C . ASP A 1 86 ? 18.807 5.252 -27.964 1.00 93.38 86 ASP A C 1
ATOM 690 O O . ASP A 1 86 ? 19.405 4.827 -26.973 1.00 93.38 86 ASP A O 1
ATOM 694 N N . ARG A 1 87 ? 17.881 6.217 -27.882 1.00 93.06 87 ARG A N 1
ATOM 695 C CA . ARG A 1 87 ? 17.426 6.794 -26.606 1.00 93.06 87 ARG A CA 1
ATOM 696 C C . ARG A 1 87 ? 16.727 5.750 -25.747 1.00 93.06 87 ARG A C 1
ATOM 698 O O . ARG A 1 87 ? 17.109 5.582 -24.587 1.00 93.06 87 ARG A O 1
ATOM 705 N N . SER A 1 88 ? 15.774 5.019 -26.321 1.00 94.62 88 SER A N 1
ATOM 706 C CA . SER A 1 88 ? 15.050 3.935 -25.651 1.00 94.62 88 SER A CA 1
ATOM 707 C C . SER A 1 88 ? 16.022 2.855 -25.184 1.00 94.62 88 SER A C 1
ATOM 709 O O . SER A 1 88 ? 15.975 2.422 -24.035 1.00 94.62 88 SER A O 1
ATOM 711 N N . ARG A 1 89 ? 16.997 2.475 -26.025 1.00 96.31 89 ARG A N 1
ATOM 712 C CA . ARG A 1 89 ? 18.021 1.483 -25.662 1.00 96.31 89 ARG A CA 1
ATOM 713 C C . ARG A 1 89 ? 18.876 1.929 -24.475 1.00 96.31 89 ARG A C 1
ATOM 715 O O . ARG A 1 89 ? 19.162 1.106 -23.606 1.00 96.31 89 ARG A O 1
ATOM 722 N N . ARG A 1 90 ? 19.274 3.207 -24.402 1.00 97.44 90 ARG A N 1
ATOM 723 C CA . ARG A 1 90 ? 20.009 3.745 -23.240 1.00 97.44 90 ARG A CA 1
ATOM 724 C C . ARG A 1 90 ? 19.157 3.712 -21.971 1.00 97.44 90 ARG A C 1
ATOM 726 O O . ARG A 1 90 ? 19.655 3.278 -20.930 1.00 97.44 90 ARG A O 1
ATOM 733 N N . LEU A 1 91 ? 17.892 4.123 -22.069 1.00 97.75 91 LEU A N 1
ATOM 734 C CA . LEU A 1 91 ? 16.941 4.124 -20.957 1.00 97.75 91 LEU A CA 1
ATOM 735 C C . LEU A 1 91 ? 16.694 2.705 -20.423 1.00 97.75 91 LEU A C 1
ATOM 737 O O . LEU A 1 91 ? 16.916 2.444 -19.242 1.00 97.75 91 LEU A O 1
ATOM 741 N N . PHE A 1 92 ? 16.309 1.764 -21.287 1.00 96.94 92 PHE A N 1
ATOM 742 C CA . PHE A 1 92 ? 16.065 0.378 -20.883 1.00 96.94 92 PHE A CA 1
ATOM 743 C C . PHE A 1 92 ? 17.339 -0.328 -20.413 1.00 96.94 92 PHE A C 1
ATOM 745 O O . PHE A 1 92 ? 17.289 -1.120 -19.474 1.00 96.94 92 PHE A O 1
ATOM 752 N N . GLY A 1 93 ? 18.492 -0.016 -21.013 1.00 97.12 93 GLY A N 1
ATOM 753 C CA . GLY A 1 93 ? 19.783 -0.542 -20.578 1.00 97.12 93 GLY A CA 1
ATOM 754 C C . GLY A 1 93 ? 20.103 -0.160 -19.133 1.00 97.12 93 GLY A C 1
ATOM 755 O O . GLY A 1 93 ? 20.405 -1.032 -18.320 1.00 97.12 93 GLY A O 1
ATOM 756 N N . VAL A 1 94 ? 19.969 1.124 -18.777 1.00 97.88 94 VAL A N 1
ATOM 757 C CA . VAL A 1 94 ? 20.223 1.559 -17.395 1.00 97.88 94 VAL A CA 1
ATOM 758 C C . VAL A 1 94 ? 19.117 1.107 -16.429 1.00 97.88 94 VAL A C 1
ATOM 760 O O . VAL A 1 94 ? 19.410 0.809 -15.273 1.00 97.88 94 VAL A O 1
ATOM 763 N N . ALA A 1 95 ? 17.870 0.969 -16.896 1.00 96.25 95 ALA A N 1
ATOM 764 C CA . ALA A 1 95 ? 16.787 0.370 -16.114 1.00 96.25 95 ALA A CA 1
ATOM 765 C C . ALA A 1 95 ? 17.077 -1.097 -15.765 1.00 96.25 95 ALA A C 1
ATOM 767 O O . ALA A 1 95 ? 16.874 -1.502 -14.624 1.00 96.25 95 ALA A O 1
ATOM 768 N N . ALA A 1 96 ? 17.620 -1.886 -16.695 1.00 93.81 96 ALA A N 1
ATOM 769 C CA . ALA A 1 96 ? 18.015 -3.266 -16.420 1.00 93.81 96 ALA A CA 1
ATOM 770 C C . ALA A 1 96 ? 19.131 -3.352 -15.360 1.00 93.81 96 ALA A C 1
ATOM 772 O O . ALA A 1 96 ? 19.077 -4.204 -14.471 1.00 93.81 96 ALA A O 1
ATOM 773 N N . GLU A 1 97 ? 20.114 -2.448 -15.413 1.00 94.75 97 GLU A N 1
ATOM 774 C CA . GLU A 1 97 ? 21.172 -2.355 -14.399 1.00 94.75 97 GLU A CA 1
ATOM 775 C C . GLU A 1 97 ? 20.613 -1.973 -13.020 1.00 94.75 97 GLU A C 1
ATOM 777 O O . GLU A 1 97 ? 20.922 -2.625 -12.022 1.00 94.75 97 GLU A O 1
ATOM 782 N N . ALA A 1 98 ? 19.741 -0.962 -12.958 1.00 94.50 98 ALA A N 1
ATOM 783 C CA . ALA A 1 98 ? 19.073 -0.562 -11.722 1.00 94.50 98 ALA A CA 1
ATOM 784 C C . ALA A 1 98 ? 18.198 -1.690 -11.155 1.00 94.50 98 ALA A C 1
ATOM 786 O O . ALA A 1 98 ? 18.249 -1.963 -9.958 1.00 94.50 98 ALA A O 1
ATOM 787 N N . ALA A 1 99 ? 17.457 -2.410 -11.999 1.00 91.56 99 ALA A N 1
ATOM 788 C CA . ALA A 1 99 ? 16.634 -3.545 -11.587 1.00 91.56 99 ALA A CA 1
ATOM 789 C C . ALA A 1 99 ? 17.458 -4.693 -10.984 1.00 91.56 99 ALA A C 1
ATOM 791 O O . ALA A 1 99 ? 16.992 -5.358 -10.057 1.00 91.56 99 ALA A O 1
ATOM 792 N N . ALA A 1 100 ? 18.686 -4.918 -11.460 1.00 88.50 100 ALA A N 1
ATOM 793 C CA . ALA A 1 100 ? 19.583 -5.916 -10.880 1.00 88.50 100 ALA A CA 1
ATOM 794 C C . ALA A 1 100 ? 19.990 -5.572 -9.435 1.00 88.50 100 ALA A C 1
ATOM 796 O O . ALA A 1 100 ? 20.155 -6.484 -8.623 1.00 88.50 100 ALA A O 1
ATOM 797 N N . VAL A 1 101 ? 20.104 -4.276 -9.117 1.00 89.44 101 VAL A N 1
ATOM 798 C CA . VAL A 1 101 ? 20.417 -3.766 -7.771 1.00 89.44 101 VAL A CA 1
ATOM 799 C C . VAL A 1 101 ? 19.173 -3.717 -6.884 1.00 89.44 101 VAL A C 1
ATOM 801 O O . VAL A 1 101 ? 19.216 -4.178 -5.747 1.00 89.44 101 VAL A O 1
ATOM 804 N N . VAL A 1 102 ? 18.062 -3.178 -7.395 1.00 89.25 102 VAL A N 1
ATOM 805 C CA . VAL A 1 102 ? 16.816 -3.027 -6.629 1.00 89.25 102 VAL A CA 1
ATOM 806 C C . VAL A 1 102 ? 16.203 -4.393 -6.326 1.00 89.25 102 VAL A C 1
ATOM 808 O O . VAL A 1 102 ? 15.877 -4.673 -5.177 1.00 89.25 102 VAL A O 1
ATOM 811 N N . GLY A 1 103 ? 16.083 -5.264 -7.331 1.00 87.62 103 GLY A N 1
ATOM 812 C CA . GLY A 1 103 ? 15.539 -6.607 -7.169 1.00 87.62 103 GLY A CA 1
ATOM 813 C C . GLY A 1 103 ? 14.066 -6.605 -6.755 1.00 87.62 103 GLY A C 1
ATOM 814 O O . GLY A 1 103 ? 13.182 -6.329 -7.570 1.00 87.62 103 GLY A O 1
ATOM 815 N N . LEU A 1 104 ? 13.817 -6.974 -5.498 1.00 91.19 104 LEU A N 1
ATOM 816 C CA . LEU A 1 104 ? 12.512 -6.864 -4.851 1.00 91.19 104 LEU A CA 1
ATOM 817 C C . LEU A 1 104 ? 12.388 -5.497 -4.187 1.00 91.19 104 LEU A C 1
ATOM 819 O O . LEU A 1 104 ? 13.320 -5.039 -3.547 1.00 91.19 104 LEU A O 1
ATOM 823 N N . ASP A 1 105 ? 11.217 -4.902 -4.266 1.00 90.19 105 ASP A N 1
ATOM 824 C CA . ASP A 1 105 ? 10.845 -3.643 -3.655 1.00 90.19 105 ASP A CA 1
ATOM 825 C C . ASP A 1 105 ? 9.624 -3.853 -2.754 1.00 90.19 105 ASP A C 1
ATOM 827 O O . ASP A 1 105 ? 8.707 -4.603 -3.098 1.00 90.19 105 ASP A O 1
ATOM 831 N N . VAL A 1 106 ? 9.633 -3.216 -1.589 1.00 91.62 106 VAL A N 1
ATOM 832 C CA . VAL A 1 106 ? 8.595 -3.341 -0.562 1.00 91.62 106 VAL A CA 1
ATOM 833 C C . VAL A 1 106 ? 8.138 -1.941 -0.207 1.00 91.62 106 VAL A C 1
ATOM 835 O O . VAL A 1 106 ? 8.969 -1.078 0.079 1.00 91.62 106 VAL A O 1
ATOM 838 N N . ASP A 1 107 ? 6.825 -1.720 -0.202 1.00 89.31 107 ASP A N 1
ATOM 839 C CA . ASP A 1 107 ? 6.243 -0.470 0.281 1.00 89.31 107 ASP A CA 1
ATOM 840 C C . ASP A 1 107 ? 6.420 -0.357 1.802 1.00 89.31 107 ASP A C 1
ATOM 842 O O . ASP A 1 107 ? 5.561 -0.735 2.595 1.00 89.31 107 ASP A O 1
ATOM 846 N N . ALA A 1 108 ? 7.602 0.105 2.202 1.00 84.12 108 ALA A N 1
ATOM 847 C CA . ALA A 1 108 ? 8.007 0.266 3.590 1.00 84.12 108 ALA A CA 1
ATOM 848 C C . ALA A 1 108 ? 7.588 1.622 4.177 1.00 84.12 108 ALA A C 1
ATOM 850 O O . ALA A 1 108 ? 8.118 2.036 5.209 1.00 84.12 108 ALA A O 1
ATOM 851 N N . ALA A 1 109 ? 6.659 2.335 3.529 1.00 86.44 109 ALA A N 1
ATOM 852 C CA . ALA A 1 109 ? 6.090 3.543 4.103 1.00 86.44 109 ALA A CA 1
ATOM 853 C C . ALA A 1 109 ? 5.473 3.232 5.476 1.00 86.44 109 ALA A C 1
ATOM 855 O O . ALA A 1 109 ? 4.825 2.201 5.668 1.00 86.44 109 ALA A O 1
ATOM 856 N N . ALA A 1 110 ? 5.677 4.133 6.440 1.00 88.88 110 ALA A N 1
ATOM 857 C CA . ALA A 1 110 ? 5.163 3.947 7.790 1.00 88.88 110 ALA A CA 1
ATOM 858 C C . ALA A 1 110 ? 3.631 3.821 7.769 1.00 88.88 110 ALA A C 1
ATOM 860 O O . ALA A 1 110 ? 2.914 4.709 7.301 1.00 88.88 110 ALA A O 1
ATOM 861 N N . ILE A 1 111 ? 3.121 2.715 8.308 1.00 93.12 111 ILE A N 1
ATOM 862 C CA . ILE A 1 111 ? 1.693 2.406 8.328 1.00 93.12 111 ILE A CA 1
ATOM 863 C C . ILE A 1 111 ? 1.100 2.965 9.617 1.00 93.12 111 ILE A C 1
ATOM 865 O O . ILE A 1 111 ? 1.336 2.423 10.692 1.00 93.12 111 ILE A O 1
ATOM 869 N N . ALA A 1 112 ? 0.285 4.015 9.531 1.00 94.88 112 ALA A N 1
ATOM 870 C CA . ALA A 1 112 ? -0.455 4.552 10.673 1.00 94.88 112 ALA A CA 1
ATOM 871 C C . ALA A 1 112 ? -1.960 4.347 10.475 1.00 94.88 112 ALA A C 1
ATOM 873 O O . ALA A 1 112 ? -2.569 4.967 9.603 1.00 94.88 112 ALA A O 1
ATOM 874 N N . VAL A 1 113 ? -2.581 3.472 11.273 1.00 95.56 113 VAL A N 1
ATOM 875 C CA . VAL A 1 113 ? -3.997 3.114 11.091 1.00 95.56 113 VAL A CA 1
ATOM 876 C C . VAL A 1 113 ? -4.775 3.054 12.408 1.00 95.56 113 VAL A C 1
ATOM 878 O O . VAL A 1 113 ? -4.261 2.557 13.411 1.00 95.56 113 VAL A O 1
ATOM 881 N N . PRO A 1 114 ? -6.048 3.500 12.428 1.00 94.31 114 PRO A N 1
ATOM 882 C CA . PRO A 1 114 ? -6.925 3.261 13.568 1.00 94.31 114 PRO A CA 1
ATOM 883 C C . PRO A 1 114 ? -7.323 1.785 13.612 1.00 94.31 114 PRO A C 1
ATOM 885 O O . PRO A 1 114 ? -7.752 1.242 12.588 1.00 94.31 114 PRO A O 1
ATOM 888 N N . VAL A 1 115 ? -7.199 1.152 14.777 1.00 94.12 115 VAL A N 1
ATOM 889 C CA . VAL A 1 115 ? -7.581 -0.247 15.013 1.00 94.12 115 VAL A CA 1
ATOM 890 C C . VAL A 1 115 ? -8.632 -0.282 16.125 1.00 94.12 115 VAL A C 1
ATOM 892 O O . VAL A 1 115 ? -8.429 0.355 17.162 1.00 94.12 115 VAL A O 1
ATOM 895 N N . PRO A 1 116 ? -9.762 -0.988 15.941 1.00 92.50 116 PRO A N 1
ATOM 896 C CA . PRO A 1 116 ? -10.746 -1.121 17.004 1.00 92.50 116 PRO A CA 1
ATOM 897 C C . PRO A 1 116 ? -10.125 -1.831 18.211 1.00 92.50 116 PRO A C 1
ATOM 899 O O . PRO A 1 116 ? -9.499 -2.881 18.049 1.00 92.50 116 PRO A O 1
ATOM 902 N N . ALA A 1 117 ? -10.309 -1.288 19.417 1.00 92.31 117 ALA A N 1
ATOM 903 C CA . ALA A 1 117 ? -9.901 -1.968 20.645 1.00 92.31 117 ALA A CA 1
ATOM 904 C C . ALA A 1 117 ? -10.481 -3.381 20.683 1.00 92.31 117 ALA A C 1
ATOM 906 O O . ALA A 1 117 ? -11.634 -3.588 20.301 1.00 92.31 117 ALA A O 1
ATOM 907 N N . ARG A 1 118 ? -9.681 -4.356 21.130 1.00 91.19 118 ARG A N 1
ATOM 908 C CA . ARG A 1 118 ? -10.063 -5.778 21.180 1.00 91.19 118 ARG A CA 1
ATOM 909 C C . ARG A 1 118 ? -10.484 -6.386 19.836 1.00 91.19 118 ARG A C 1
ATOM 911 O O . ARG A 1 118 ? -11.049 -7.473 19.801 1.00 91.19 118 ARG A O 1
ATOM 918 N N . GLY A 1 119 ? -10.238 -5.681 18.738 1.00 91.81 119 GLY A N 1
ATOM 919 C CA . GLY A 1 119 ? -10.612 -6.088 17.397 1.00 91.81 119 GLY A CA 1
ATOM 920 C C . GLY A 1 119 ? -9.407 -6.399 16.527 1.00 91.81 119 GLY A C 1
ATOM 921 O O . GLY A 1 119 ? -8.257 -6.397 16.967 1.00 91.81 119 GLY A O 1
ATOM 922 N N . LYS A 1 120 ? -9.694 -6.655 15.253 1.00 94.62 120 LYS A N 1
ATOM 923 C CA . LYS A 1 120 ? -8.686 -6.955 14.239 1.00 94.62 120 LYS A CA 1
ATOM 924 C C . LYS A 1 120 ? -8.824 -5.990 13.075 1.00 94.62 120 LYS A C 1
ATOM 926 O O . LYS A 1 120 ? -9.933 -5.582 12.734 1.00 94.62 120 LYS A O 1
ATOM 931 N N . LYS A 1 121 ? -7.708 -5.653 12.437 1.00 95.56 121 LYS A N 1
ATOM 932 C CA . LYS A 1 121 ? -7.696 -4.876 11.196 1.00 95.56 121 LYS A CA 1
ATOM 933 C C . LYS A 1 121 ? -6.703 -5.467 10.215 1.00 95.56 121 LYS A C 1
ATOM 935 O O . LYS A 1 121 ? -5.589 -5.793 10.598 1.00 95.56 121 LYS A O 1
ATOM 940 N N . ARG A 1 122 ? -7.101 -5.585 8.953 1.00 96.44 122 ARG A N 1
ATOM 941 C CA . ARG A 1 122 ? -6.228 -6.037 7.869 1.00 96.44 122 ARG A CA 1
ATOM 942 C C . ARG A 1 122 ? -5.639 -4.827 7.148 1.00 96.44 122 ARG A C 1
ATOM 944 O O . ARG A 1 122 ? -6.373 -3.890 6.839 1.00 96.44 122 ARG A O 1
ATOM 951 N N . VAL A 1 123 ? -4.337 -4.853 6.901 1.00 95.94 123 VAL A N 1
ATOM 952 C CA . VAL A 1 123 ? -3.600 -3.886 6.079 1.00 95.94 123 VAL A CA 1
ATOM 953 C C . VAL A 1 123 ? -2.835 -4.641 4.994 1.00 95.94 123 VAL A C 1
ATOM 955 O O . VAL A 1 123 ? -2.502 -5.811 5.176 1.00 95.94 123 VAL A O 1
ATOM 958 N N . ILE A 1 124 ? -2.601 -3.993 3.856 1.00 96.00 124 ILE A N 1
ATOM 959 C CA . ILE A 1 124 ? -1.894 -4.578 2.714 1.00 96.00 124 ILE A CA 1
ATOM 960 C C . ILE A 1 124 ? -0.575 -3.843 2.535 1.00 96.00 124 ILE A C 1
ATOM 962 O O . ILE A 1 124 ? -0.553 -2.614 2.544 1.00 96.00 124 ILE A O 1
ATOM 966 N N . VAL A 1 125 ? 0.498 -4.606 2.360 1.00 95.69 125 VAL A N 1
ATOM 967 C CA . VAL A 1 125 ? 1.809 -4.099 1.966 1.00 95.69 125 VAL A CA 1
ATOM 968 C C . VAL A 1 125 ? 2.136 -4.617 0.577 1.00 95.69 125 VAL A C 1
ATOM 970 O O . VAL A 1 125 ? 2.090 -5.821 0.323 1.00 95.69 125 VAL A O 1
ATOM 973 N N . ASN A 1 126 ? 2.444 -3.693 -0.327 1.00 94.75 126 ASN A N 1
ATOM 974 C CA . ASN A 1 126 ? 2.726 -4.018 -1.716 1.00 94.75 126 ASN A CA 1
ATOM 975 C C . ASN A 1 126 ? 4.165 -4.506 -1.872 1.00 94.75 126 ASN A C 1
ATOM 977 O O . ASN A 1 126 ? 5.109 -3.864 -1.405 1.00 94.75 126 ASN A O 1
ATOM 981 N N . LEU A 1 127 ? 4.319 -5.624 -2.576 1.00 94.38 127 LEU A N 1
ATOM 982 C CA . LEU A 1 127 ? 5.596 -6.190 -2.983 1.00 94.38 127 LEU A CA 1
ATOM 983 C C . LEU A 1 127 ? 5.716 -6.065 -4.501 1.00 94.38 127 LEU A C 1
ATOM 985 O O . LEU A 1 127 ? 4.799 -6.427 -5.242 1.00 94.38 127 LEU A O 1
ATOM 989 N N . ARG A 1 128 ? 6.856 -5.578 -4.986 1.00 92.19 128 ARG A N 1
ATOM 990 C CA . ARG A 1 128 ? 7.116 -5.422 -6.418 1.00 92.19 128 ARG A CA 1
ATOM 991 C C . ARG A 1 128 ? 8.472 -6.002 -6.787 1.00 92.19 128 ARG A C 1
ATOM 993 O O . ARG A 1 128 ? 9.490 -5.653 -6.215 1.00 92.19 128 ARG A O 1
ATOM 1000 N N . ASN A 1 129 ? 8.503 -6.892 -7.763 1.00 91.56 129 ASN A N 1
ATOM 1001 C CA . ASN A 1 129 ? 9.715 -7.433 -8.349 1.00 91.56 129 ASN A CA 1
ATOM 1002 C C . ASN A 1 129 ? 9.996 -6.707 -9.665 1.00 91.56 129 ASN A C 1
ATOM 1004 O O . ASN A 1 129 ? 9.236 -6.831 -10.622 1.00 91.56 129 ASN A O 1
ATOM 1008 N N . TRP A 1 130 ? 11.114 -5.990 -9.711 1.00 88.31 130 TRP A N 1
ATOM 1009 C CA . TRP A 1 130 ? 11.556 -5.247 -10.891 1.00 88.31 130 TRP A CA 1
ATOM 1010 C C . TRP A 1 130 ? 12.376 -6.102 -11.868 1.00 88.31 130 TRP A C 1
ATOM 1012 O O . TRP A 1 130 ? 12.887 -5.604 -12.866 1.00 88.31 130 TRP A O 1
ATOM 1022 N N . THR A 1 131 ? 12.517 -7.401 -11.596 1.00 84.94 131 THR A N 1
ATOM 1023 C CA . THR A 1 131 ? 13.269 -8.345 -12.429 1.00 84.94 131 THR A CA 1
ATOM 1024 C C . THR A 1 131 ? 12.349 -9.328 -13.148 1.00 84.94 131 THR A C 1
ATOM 1026 O O . THR A 1 131 ? 11.252 -9.637 -12.697 1.00 84.94 131 THR A O 1
ATOM 1029 N N . THR A 1 132 ? 12.812 -9.879 -14.271 1.00 82.19 132 THR A N 1
ATOM 1030 C CA . THR A 1 132 ? 12.027 -10.819 -15.095 1.00 82.19 132 THR A CA 1
ATOM 1031 C C . THR A 1 132 ? 11.867 -12.206 -14.469 1.00 82.19 132 THR A C 1
ATOM 1033 O O . THR A 1 132 ? 10.957 -12.960 -14.832 1.00 82.19 132 THR A O 1
ATOM 1036 N N . ARG A 1 133 ? 12.761 -12.568 -13.542 1.00 87.50 133 ARG A N 1
ATOM 1037 C CA . ARG A 1 133 ? 12.748 -13.854 -12.842 1.00 87.50 133 ARG A CA 1
ATOM 1038 C C . ARG A 1 133 ? 11.974 -13.719 -11.536 1.00 87.50 133 ARG A C 1
ATOM 1040 O O . ARG A 1 133 ? 12.146 -12.710 -10.858 1.00 87.50 133 ARG A O 1
ATOM 1047 N N . PRO A 1 134 ? 11.182 -14.728 -11.135 1.00 91.44 134 PRO A N 1
ATOM 1048 C CA . PRO A 1 134 ? 10.544 -14.720 -9.827 1.00 91.44 134 PRO A CA 1
ATOM 1049 C C . PRO A 1 134 ? 11.576 -14.532 -8.710 1.00 91.44 134 PRO A C 1
ATOM 1051 O O . PRO A 1 134 ? 12.592 -15.231 -8.677 1.00 91.44 134 PRO A O 1
ATOM 1054 N N . ARG A 1 135 ? 11.307 -13.605 -7.791 1.00 92.00 135 ARG A N 1
ATOM 1055 C CA . ARG A 1 135 ? 12.099 -13.426 -6.570 1.00 92.00 135 ARG A CA 1
ATOM 1056 C C . ARG A 1 135 ? 11.376 -14.039 -5.393 1.00 92.00 135 ARG A C 1
ATOM 1058 O O . ARG A 1 135 ? 10.150 -13.989 -5.335 1.00 92.00 135 ARG A O 1
ATOM 1065 N N . ARG A 1 136 ? 12.131 -14.671 -4.498 1.00 95.38 136 ARG A N 1
ATOM 1066 C CA . ARG A 1 136 ? 11.601 -15.256 -3.264 1.00 95.38 136 ARG A CA 1
ATOM 1067 C C . ARG A 1 136 ? 11.795 -14.269 -2.129 1.00 95.38 136 ARG A C 1
ATOM 1069 O O . ARG A 1 136 ? 12.821 -13.595 -2.077 1.00 95.38 136 ARG A O 1
ATOM 1076 N N . TRP A 1 137 ? 10.840 -14.229 -1.221 1.00 96.56 137 TRP A N 1
ATOM 1077 C CA . TRP A 1 137 ? 10.889 -13.364 -0.054 1.00 96.56 137 TRP A CA 1
ATOM 1078 C C . TRP A 1 137 ? 10.430 -14.116 1.187 1.00 96.56 137 TRP A C 1
ATOM 1080 O O . TRP A 1 137 ? 9.629 -15.047 1.090 1.00 96.56 137 TRP A O 1
ATOM 1090 N N . ASN A 1 138 ? 10.941 -13.686 2.336 1.00 97.38 138 ASN A N 1
ATOM 1091 C CA . ASN A 1 138 ? 10.498 -14.109 3.660 1.00 97.38 138 ASN A CA 1
ATOM 1092 C C . ASN A 1 138 ? 10.000 -12.886 4.427 1.00 97.38 138 ASN A C 1
ATOM 1094 O O . ASN A 1 138 ? 10.461 -11.779 4.171 1.00 97.38 138 ASN A O 1
ATOM 1098 N N . ALA A 1 139 ? 9.078 -13.073 5.358 1.00 97.44 139 ALA A N 1
ATOM 1099 C CA . ALA A 1 139 ? 8.578 -12.018 6.217 1.00 97.44 139 ALA A CA 1
ATOM 1100 C C . ALA A 1 139 ? 8.416 -12.536 7.647 1.00 97.44 139 ALA A C 1
ATOM 1102 O O . ALA A 1 139 ? 7.934 -13.649 7.867 1.00 97.44 139 ALA A O 1
ATOM 1103 N N . GLU A 1 140 ? 8.807 -11.718 8.614 1.00 97.31 140 GLU A N 1
ATOM 1104 C CA . GLU A 1 140 ? 8.781 -12.062 10.033 1.00 97.31 140 GLU A CA 1
ATOM 1105 C C . GLU A 1 140 ? 8.352 -10.857 10.872 1.00 97.31 140 GLU A C 1
ATOM 1107 O O . GLU A 1 140 ? 8.630 -9.705 10.540 1.00 97.31 140 GLU A O 1
ATOM 1112 N N . SER A 1 141 ? 7.662 -11.114 11.982 1.00 96.56 141 SER A N 1
ATOM 1113 C CA . SER A 1 141 ? 7.372 -10.092 12.982 1.00 96.56 141 SER A CA 1
ATOM 1114 C C . SER A 1 141 ? 7.686 -10.626 14.368 1.00 96.56 141 SER A C 1
ATOM 1116 O O . SER A 1 141 ? 7.256 -11.717 14.734 1.00 96.56 141 SER A O 1
ATOM 1118 N N . GLN A 1 142 ? 8.410 -9.828 15.149 1.00 92.06 142 GLN A N 1
ATOM 1119 C CA . GLN A 1 142 ? 8.627 -10.074 16.578 1.00 92.06 142 GLN A CA 1
ATOM 1120 C C . GLN A 1 142 ? 7.551 -9.406 17.442 1.00 92.06 142 GLN A C 1
ATOM 1122 O O . GLN A 1 142 ? 7.555 -9.541 18.662 1.00 92.06 142 GLN A O 1
ATOM 1127 N N . THR A 1 143 ? 6.632 -8.666 16.819 1.00 94.62 143 THR A N 1
ATOM 1128 C CA . THR A 1 143 ? 5.588 -7.916 17.507 1.00 94.62 143 THR A CA 1
ATOM 1129 C C . THR A 1 143 ? 4.319 -8.775 17.570 1.00 94.62 143 THR A C 1
ATOM 1131 O O . THR A 1 143 ? 3.675 -8.944 16.537 1.00 94.62 143 THR A O 1
ATOM 1134 N N . PRO A 1 144 ? 3.888 -9.290 18.741 1.00 93.38 144 PRO A N 1
ATOM 1135 C CA . PRO A 1 144 ? 2.833 -10.314 18.808 1.00 93.38 144 PRO A CA 1
ATOM 1136 C C . PRO A 1 144 ? 1.474 -9.894 18.230 1.00 93.38 144 PRO A C 1
ATOM 1138 O O . PRO A 1 144 ? 0.708 -10.733 17.765 1.00 93.38 144 PRO A O 1
ATOM 1141 N N . TRP A 1 145 ? 1.164 -8.595 18.258 1.00 95.94 145 TRP A N 1
ATOM 1142 C CA . TRP A 1 145 ? -0.081 -8.048 17.716 1.00 95.94 145 TRP A CA 1
ATOM 1143 C C . TRP A 1 145 ? -0.030 -7.785 16.201 1.00 95.94 145 TRP A C 1
ATOM 1145 O O . TRP A 1 145 ? -1.057 -7.453 15.613 1.00 95.94 145 TRP A O 1
ATOM 1155 N N . ILE A 1 146 ? 1.128 -7.939 15.549 1.00 97.50 146 ILE A N 1
ATOM 1156 C CA . ILE A 1 146 ? 1.286 -7.856 14.092 1.00 97.50 146 ILE A CA 1
ATOM 1157 C C . ILE A 1 146 ? 1.376 -9.282 13.550 1.00 97.50 146 ILE A C 1
ATOM 1159 O O . ILE A 1 146 ? 2.397 -9.952 13.674 1.00 97.50 146 ILE A O 1
ATOM 1163 N N . VAL A 1 147 ? 0.302 -9.757 12.926 1.00 97.00 147 VAL A N 1
ATOM 1164 C CA . VAL A 1 147 ? 0.217 -11.122 12.403 1.00 97.00 147 VAL A CA 1
ATOM 1165 C C . VAL A 1 147 ? 0.307 -11.103 10.883 1.00 97.00 147 VAL A C 1
ATOM 1167 O O . VAL A 1 147 ? -0.580 -10.588 10.207 1.00 97.00 147 VAL A O 1
ATOM 1170 N N . LEU A 1 148 ? 1.362 -11.694 10.333 1.00 97.06 148 LEU A N 1
ATOM 1171 C CA . LEU A 1 148 ? 1.539 -11.840 8.889 1.00 97.06 148 LEU A CA 1
ATOM 1172 C C . LEU A 1 148 ? 0.689 -13.012 8.375 1.00 97.06 148 LEU A C 1
ATOM 1174 O O . LEU A 1 148 ? 0.783 -14.115 8.909 1.00 97.06 148 LEU A O 1
ATOM 1178 N N . GLU A 1 149 ? -0.135 -12.801 7.341 1.00 96.69 149 GLU A N 1
ATOM 1179 C CA . GLU A 1 149 ? -0.927 -13.894 6.740 1.00 96.69 149 GLU A CA 1
ATOM 1180 C C . GLU A 1 149 ? -0.051 -14.865 5.935 1.00 96.69 149 GLU A C 1
ATOM 1182 O O . GLU A 1 149 ? -0.390 -16.038 5.780 1.00 96.69 149 GLU A O 1
ATOM 1187 N N . LYS A 1 150 ? 1.093 -14.381 5.442 1.00 96.19 150 LYS A N 1
ATOM 1188 C CA . LYS A 1 150 ? 2.133 -15.168 4.781 1.00 96.19 150 LYS A CA 1
ATOM 1189 C C . LYS A 1 150 ? 3.490 -14.779 5.357 1.00 96.19 150 LYS A C 1
ATOM 1191 O O . LYS A 1 150 ? 3.778 -13.598 5.514 1.00 96.19 150 LYS A O 1
ATOM 1196 N N . THR A 1 151 ? 4.339 -15.765 5.618 1.00 96.56 151 THR A N 1
ATOM 1197 C CA . THR A 1 151 ? 5.718 -15.557 6.098 1.00 96.56 151 THR A CA 1
ATOM 1198 C C . THR A 1 151 ? 6.762 -15.800 5.012 1.00 96.56 151 THR A C 1
ATOM 1200 O O . THR A 1 151 ? 7.950 -15.596 5.232 1.00 96.56 151 THR A O 1
ATOM 1203 N N . SER A 1 152 ? 6.344 -16.245 3.827 1.00 96.75 152 SER A N 1
ATOM 1204 C CA . SER A 1 152 ? 7.200 -16.367 2.651 1.00 96.75 152 SER A CA 1
ATOM 1205 C C . SER A 1 152 ? 6.371 -16.406 1.370 1.00 96.75 152 SER A C 1
ATOM 1207 O O . SER A 1 152 ? 5.162 -16.662 1.401 1.00 96.75 152 SER A O 1
ATOM 1209 N N . GLY A 1 153 ? 7.022 -16.161 0.236 1.00 95.50 153 GLY A N 1
ATOM 1210 C CA . GLY A 1 153 ? 6.384 -16.223 -1.072 1.00 95.50 153 GLY A CA 1
ATOM 1211 C C . GLY A 1 153 ? 7.355 -16.033 -2.229 1.00 95.50 153 GLY A C 1
ATOM 1212 O O . GLY A 1 153 ? 8.575 -15.961 -2.053 1.00 95.50 153 GLY A O 1
ATOM 1213 N N . SER A 1 154 ? 6.802 -15.977 -3.442 1.00 94.75 154 SER A N 1
ATOM 1214 C CA . SER A 1 154 ? 7.560 -15.623 -4.637 1.00 94.75 154 SER A CA 1
ATOM 1215 C C . SER A 1 154 ? 6.750 -14.743 -5.579 1.00 94.75 154 SER A C 1
ATOM 1217 O O . SER A 1 154 ? 5.608 -15.057 -5.903 1.00 94.75 154 SER A O 1
ATOM 1219 N N . THR A 1 155 ? 7.371 -13.666 -6.055 1.00 92.62 155 THR A N 1
ATOM 1220 C CA . THR A 1 155 ? 6.718 -12.622 -6.848 1.00 92.62 155 THR A CA 1
ATOM 1221 C C . THR A 1 155 ? 7.414 -12.480 -8.198 1.00 92.62 155 THR A C 1
ATOM 1223 O O . THR A 1 155 ? 8.638 -12.360 -8.264 1.00 92.62 155 THR A O 1
ATOM 1226 N N . ARG A 1 156 ? 6.649 -12.488 -9.297 1.00 88.81 156 ARG A N 1
ATOM 1227 C CA . ARG A 1 156 ? 7.163 -12.274 -10.669 1.00 88.81 156 ARG A CA 1
ATOM 1228 C C . ARG A 1 156 ? 6.981 -10.836 -11.169 1.00 88.81 156 ARG A C 1
ATOM 1230 O O . ARG A 1 156 ? 7.690 -10.426 -12.074 1.00 88.81 156 ARG A O 1
ATOM 1237 N N . GLY A 1 157 ? 6.051 -10.097 -10.576 1.00 87.75 157 GLY A N 1
ATOM 1238 C CA . GLY A 1 157 ? 5.781 -8.696 -10.884 1.00 87.75 157 GLY A CA 1
ATOM 1239 C C . GLY A 1 157 ? 5.278 -8.012 -9.627 1.00 87.75 157 GLY A C 1
ATOM 1240 O O . GLY A 1 157 ? 6.077 -7.537 -8.837 1.00 87.75 157 GLY A O 1
ATOM 1241 N N . HIS A 1 158 ? 3.973 -8.050 -9.383 1.00 90.00 158 HIS A N 1
ATOM 1242 C CA . HIS A 1 158 ? 3.370 -7.487 -8.175 1.00 90.00 158 HIS A CA 1
ATOM 1243 C C . HIS A 1 158 ? 2.764 -8.590 -7.313 1.00 90.00 158 HIS A C 1
ATOM 1245 O O . HIS A 1 158 ? 2.293 -9.598 -7.841 1.00 90.00 158 HIS A O 1
ATOM 1251 N N . ASP A 1 159 ? 2.803 -8.400 -6.001 1.00 93.25 159 ASP A N 1
ATOM 1252 C CA . ASP A 1 159 ? 2.151 -9.257 -5.017 1.00 93.25 159 ASP A CA 1
ATOM 1253 C C . ASP A 1 159 ? 1.756 -8.423 -3.793 1.00 93.25 159 ASP A C 1
ATOM 1255 O O . ASP A 1 159 ? 2.253 -7.314 -3.583 1.00 93.25 159 ASP A O 1
ATOM 1259 N N . GLU A 1 160 ? 0.862 -8.968 -2.981 1.00 94.81 160 GLU A N 1
ATOM 1260 C CA . GLU A 1 160 ? 0.326 -8.317 -1.793 1.00 94.81 160 GLU A CA 1
ATOM 1261 C C . GLU A 1 160 ? 0.615 -9.167 -0.555 1.00 94.81 160 GLU A C 1
ATOM 1263 O O . GLU A 1 160 ? 0.222 -10.337 -0.456 1.00 94.81 160 GLU A O 1
ATOM 1268 N N . LEU A 1 161 ? 1.271 -8.556 0.430 1.00 96.00 161 LEU A N 1
ATOM 1269 C CA . LEU A 1 161 ? 1.428 -9.122 1.758 1.00 96.00 161 LEU A CA 1
ATOM 1270 C C . LEU A 1 161 ? 0.354 -8.548 2.676 1.00 96.00 161 LEU A C 1
ATOM 1272 O O . LEU A 1 161 ? 0.404 -7.391 3.093 1.00 96.00 161 LEU A O 1
ATOM 1276 N N . ALA A 1 162 ? -0.621 -9.384 3.009 1.00 96.56 162 ALA A N 1
ATOM 1277 C CA . ALA A 1 162 ? -1.633 -9.034 3.982 1.00 96.56 162 ALA A CA 1
ATOM 1278 C C . ALA A 1 162 ? -1.125 -9.214 5.415 1.00 96.56 162 ALA A C 1
ATOM 1280 O O . ALA A 1 162 ? -0.580 -10.257 5.790 1.00 96.56 162 ALA A O 1
ATOM 1281 N N . VAL A 1 163 ? -1.352 -8.184 6.223 1.00 97.12 163 VAL A N 1
ATOM 1282 C CA . VAL A 1 163 ? -0.950 -8.111 7.624 1.00 97.12 163 VAL A CA 1
ATOM 1283 C C . VAL A 1 163 ? -2.184 -7.829 8.468 1.00 97.12 163 VAL A C 1
ATOM 1285 O O . VAL A 1 163 ? -2.922 -6.870 8.243 1.00 97.12 163 VAL A O 1
ATOM 1288 N N . ARG A 1 164 ? -2.426 -8.677 9.458 1.00 97.19 164 ARG A N 1
ATOM 1289 C CA . ARG A 1 164 ? -3.530 -8.557 10.400 1.00 97.19 164 ARG A CA 1
ATOM 1290 C C . ARG A 1 164 ? -3.018 -7.998 11.719 1.00 97.19 164 ARG A C 1
ATOM 1292 O O . ARG A 1 164 ? -2.234 -8.633 12.412 1.00 97.19 164 ARG A O 1
ATOM 1299 N N . LEU A 1 165 ? -3.512 -6.827 12.085 1.00 96.94 165 LEU A N 1
ATOM 1300 C CA . LEU A 1 165 ? -3.266 -6.188 13.370 1.00 96.94 165 LEU A CA 1
ATOM 1301 C C . LEU A 1 165 ? -4.300 -6.700 14.374 1.00 96.94 165 LEU A C 1
ATOM 1303 O O . LEU A 1 165 ? -5.499 -6.614 14.104 1.00 96.94 165 LEU A O 1
ATOM 1307 N N . ASP A 1 166 ? -3.850 -7.247 15.498 1.00 96.19 166 ASP A N 1
ATOM 1308 C CA . ASP A 1 166 ? -4.678 -7.859 16.537 1.00 96.19 166 ASP A CA 1
ATOM 1309 C C . ASP A 1 166 ? -4.607 -7.052 17.840 1.00 96.19 166 ASP A C 1
ATOM 1311 O O . ASP A 1 166 ? -3.663 -7.161 18.618 1.00 96.19 166 ASP A O 1
ATOM 1315 N N . ALA A 1 167 ? -5.615 -6.217 18.082 1.00 94.81 167 ALA A N 1
ATOM 1316 C CA . ALA A 1 167 ? -5.655 -5.322 19.233 1.00 94.81 167 ALA A CA 1
ATOM 1317 C C . ALA A 1 167 ? -6.260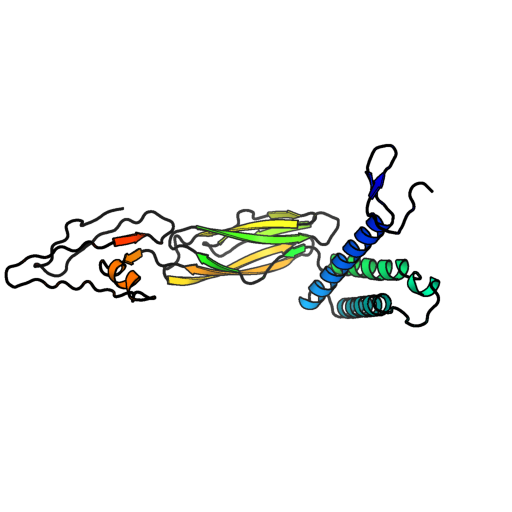 -5.963 20.493 1.00 94.81 167 ALA A C 1
ATOM 1319 O O . ALA A 1 167 ? -6.620 -5.241 21.423 1.00 94.81 167 ALA A O 1
ATOM 1320 N N . ALA A 1 168 ? -6.390 -7.296 20.550 1.00 91.56 168 ALA A N 1
ATOM 1321 C CA . ALA A 1 168 ? -6.903 -8.016 21.719 1.00 91.56 168 ALA A CA 1
ATOM 1322 C C . ALA A 1 168 ? -6.151 -7.676 23.018 1.00 91.56 168 ALA A C 1
ATOM 1324 O O . ALA A 1 168 ? -6.782 -7.465 24.052 1.00 91.56 168 ALA A O 1
ATOM 1325 N N . GLY A 1 169 ? -4.819 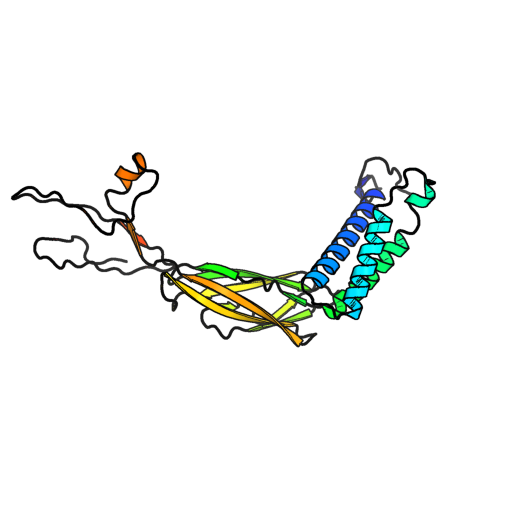-7.591 22.949 1.00 89.62 169 GLY A N 1
ATOM 1326 C CA . GLY A 1 169 ? -3.944 -7.301 24.091 1.00 89.62 169 GLY A CA 1
ATOM 1327 C C . GLY A 1 169 ? -3.437 -5.860 24.169 1.00 89.62 169 GLY A C 1
ATOM 1328 O O . GLY A 1 169 ? -2.562 -5.580 24.982 1.00 89.62 169 GLY A O 1
ATOM 1329 N N . LEU A 1 170 ? -3.926 -4.959 23.312 1.00 94.12 170 LEU A N 1
ATOM 1330 C CA . LEU A 1 170 ? -3.466 -3.570 23.285 1.00 94.12 170 LEU A CA 1
ATOM 1331 C C . LEU A 1 170 ? -4.327 -2.677 24.180 1.00 94.12 170 LEU A C 1
ATOM 1333 O O . LEU A 1 170 ? -5.543 -2.849 24.272 1.00 94.12 170 LEU A O 1
ATOM 1337 N N . GLU A 1 171 ? -3.692 -1.690 24.810 1.00 93.56 171 GLU A N 1
ATOM 1338 C CA . GLU A 1 171 ? -4.388 -0.727 25.660 1.00 93.56 171 GLU A CA 1
ATOM 1339 C C . GLU A 1 171 ? -5.294 0.201 24.826 1.00 93.56 171 GLU A C 1
ATOM 1341 O O . GLU A 1 171 ? -4.817 0.844 23.884 1.00 93.56 171 GLU A O 1
ATOM 1346 N N . PRO A 1 172 ? -6.595 0.305 25.159 1.00 93.44 172 PRO A N 1
ATOM 1347 C CA . PRO A 1 172 ? -7.506 1.235 24.499 1.00 93.44 172 PRO A CA 1
ATOM 1348 C C . PRO A 1 172 ? -7.048 2.691 24.607 1.00 93.44 172 PRO A C 1
ATOM 1350 O O . PRO A 1 172 ? -6.453 3.088 25.605 1.00 93.44 172 PRO A O 1
ATOM 1353 N N . GLN A 1 173 ? -7.372 3.496 23.591 1.00 91.81 173 GLN A N 1
ATOM 1354 C CA . GLN A 1 173 ? -7.040 4.930 23.510 1.00 91.81 173 GLN A CA 1
ATOM 1355 C C . GLN A 1 173 ? -5.540 5.258 23.567 1.00 91.81 173 GLN A C 1
ATOM 1357 O O . GLN A 1 173 ? -5.168 6.422 23.714 1.00 91.81 173 GLN A O 1
ATOM 1362 N N . LYS A 1 174 ? -4.672 4.256 23.406 1.00 94.94 174 LYS A N 1
ATOM 1363 C CA . LYS A 1 174 ? -3.230 4.438 23.274 1.00 94.94 174 LYS A CA 1
ATOM 1364 C C . LYS A 1 174 ? -2.750 4.038 21.888 1.00 94.94 174 LYS A C 1
ATOM 1366 O O . LYS A 1 174 ? -3.402 3.302 21.146 1.00 94.94 174 LYS A O 1
ATOM 1371 N N . THR A 1 175 ? -1.574 4.543 21.547 1.00 95.81 175 THR A N 1
ATOM 1372 C CA . THR A 1 175 ? -0.863 4.155 20.337 1.00 95.81 175 THR A CA 1
ATOM 1373 C C . THR A 1 175 ? 0.079 2.999 20.652 1.00 95.81 175 THR A C 1
ATOM 1375 O O . THR A 1 175 ? 0.891 3.095 21.571 1.00 95.81 175 THR A O 1
ATOM 1378 N N . ALA A 1 176 ? 0.004 1.933 19.861 1.00 96.12 176 ALA A N 1
ATOM 1379 C CA . ALA A 1 176 ? 0.980 0.852 19.864 1.00 96.12 176 ALA A CA 1
ATOM 1380 C C . ALA A 1 176 ? 1.878 0.974 18.630 1.00 96.12 176 ALA A C 1
ATOM 1382 O O . ALA A 1 176 ? 1.392 1.197 17.521 1.00 96.12 176 ALA A O 1
ATOM 1383 N N . LYS A 1 177 ? 3.189 0.829 18.824 1.00 96.62 177 LYS A N 1
ATOM 1384 C CA . LYS A 1 177 ? 4.181 0.821 17.744 1.00 96.62 177 LYS A CA 1
ATOM 1385 C C . LYS A 1 177 ? 4.834 -0.546 17.657 1.00 96.62 177 LYS A C 1
ATOM 1387 O O . LYS A 1 177 ? 5.034 -1.203 18.677 1.00 96.62 177 LYS A O 1
ATOM 1392 N N . GLY A 1 178 ? 5.128 -0.973 16.443 1.00 95.75 178 GLY A N 1
ATOM 1393 C CA . GLY A 1 178 ? 5.757 -2.251 16.171 1.00 95.75 178 GLY A CA 1
ATOM 1394 C C . GLY A 1 178 ? 6.326 -2.282 14.768 1.00 95.75 178 GLY A C 1
ATOM 1395 O O . GLY A 1 178 ? 6.044 -1.410 13.948 1.00 95.75 178 GLY A O 1
ATOM 1396 N N . THR A 1 179 ? 7.118 -3.307 14.503 1.00 96.44 179 THR A N 1
ATOM 1397 C CA . THR A 1 179 ? 7.812 -3.463 13.229 1.00 96.44 179 THR A CA 1
ATOM 1398 C C . THR A 1 179 ? 7.733 -4.919 12.801 1.00 96.44 179 THR A C 1
ATOM 1400 O O . THR A 1 179 ? 7.692 -5.840 13.629 1.00 96.44 179 THR A O 1
ATOM 1403 N N . PHE A 1 180 ? 7.701 -5.132 11.495 1.00 97.00 180 PHE A N 1
ATOM 1404 C CA . PHE A 1 180 ? 7.966 -6.425 10.882 1.00 97.00 180 PHE A CA 1
ATOM 1405 C C . PHE A 1 180 ? 8.951 -6.227 9.731 1.00 97.00 180 PHE A C 1
ATOM 1407 O O . PHE A 1 180 ? 9.120 -5.112 9.232 1.00 97.00 180 PHE A O 1
ATOM 1414 N N . THR A 1 181 ? 9.631 -7.293 9.339 1.00 97.19 181 THR A N 1
ATOM 1415 C CA . THR A 1 181 ? 10.634 -7.255 8.279 1.00 97.19 181 THR A CA 1
ATOM 1416 C C . THR A 1 181 ? 10.205 -8.130 7.113 1.00 97.19 181 THR A C 1
ATOM 1418 O O . THR A 1 181 ? 9.539 -9.152 7.285 1.00 97.19 181 THR A O 1
ATOM 1421 N N . VAL A 1 182 ? 10.586 -7.713 5.910 1.00 96.94 182 VAL A N 1
ATOM 1422 C CA . VAL A 1 182 ? 10.503 -8.503 4.682 1.00 96.94 182 VAL A CA 1
ATOM 1423 C C . VAL A 1 182 ? 11.907 -8.607 4.106 1.00 96.94 182 VAL A C 1
ATOM 1425 O O . VAL A 1 182 ? 12.580 -7.598 3.924 1.00 96.94 182 VAL A O 1
ATOM 1428 N N . THR A 1 183 ? 12.354 -9.814 3.803 1.00 95.56 183 THR A N 1
ATOM 1429 C CA . THR A 1 183 ? 13.702 -10.093 3.311 1.00 95.56 183 THR A CA 1
ATOM 1430 C C . THR A 1 183 ? 13.626 -10.642 1.896 1.00 95.56 183 THR A C 1
ATOM 1432 O O . THR A 1 183 ? 12.989 -11.672 1.668 1.00 95.56 183 THR A O 1
ATOM 1435 N N . ASP A 1 184 ? 14.303 -9.994 0.946 1.00 93.94 184 ASP A N 1
ATOM 1436 C CA . ASP A 1 184 ? 14.552 -10.567 -0.380 1.00 93.94 184 ASP A CA 1
ATOM 1437 C C . ASP A 1 184 ? 15.602 -11.670 -0.251 1.00 93.94 184 ASP A C 1
ATOM 1439 O O . ASP A 1 184 ? 16.777 -11.403 -0.010 1.00 93.94 184 ASP A O 1
ATOM 1443 N N . VAL A 1 185 ? 15.194 -12.922 -0.446 1.00 93.19 185 VAL A N 1
ATOM 1444 C CA . VAL A 1 185 ? 16.078 -14.088 -0.300 1.00 93.19 185 VAL A CA 1
ATOM 1445 C C . VAL A 1 185 ? 17.198 -14.067 -1.342 1.00 93.19 185 VAL A C 1
ATOM 1447 O O . VAL A 1 185 ? 18.283 -14.580 -1.088 1.00 93.19 185 VAL A O 1
ATOM 1450 N N . GLY A 1 186 ? 16.952 -13.484 -2.520 1.00 85.81 186 GLY A N 1
ATOM 1451 C C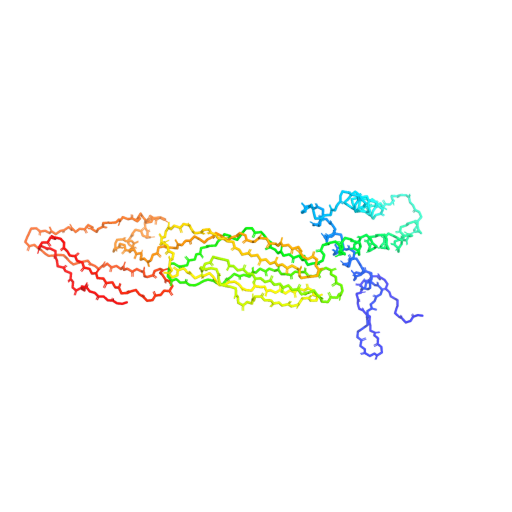A . GLY A 1 186 ? 17.933 -13.451 -3.601 1.00 85.81 186 GLY A CA 1
ATOM 1452 C C . GLY A 1 186 ? 19.066 -12.450 -3.376 1.00 85.81 186 GLY A C 1
ATOM 1453 O O . GLY A 1 186 ? 20.182 -12.702 -3.818 1.00 85.81 186 GLY A O 1
ATOM 1454 N N . SER A 1 187 ? 18.789 -11.319 -2.721 1.00 86.12 187 SER A N 1
ATOM 1455 C CA . SER A 1 187 ? 19.788 -10.271 -2.447 1.00 86.12 187 SER A CA 1
ATOM 1456 C C . SER A 1 187 ? 20.235 -10.206 -0.984 1.00 86.12 187 SER A C 1
ATOM 1458 O O . SER A 1 187 ? 21.238 -9.566 -0.686 1.00 86.12 187 SER A O 1
ATOM 1460 N N . GLY A 1 188 ? 19.499 -10.839 -0.067 1.00 89.25 188 GLY A N 1
ATOM 1461 C CA . GLY A 1 188 ? 19.687 -10.706 1.378 1.00 89.25 188 GLY A CA 1
ATOM 1462 C C . GLY A 1 188 ? 19.216 -9.360 1.942 1.00 89.25 188 GLY A C 1
ATOM 1463 O O . GLY A 1 188 ? 19.397 -9.100 3.129 1.00 89.25 188 GLY A O 1
ATOM 1464 N N . ARG A 1 189 ? 18.626 -8.487 1.116 1.00 89.69 189 ARG A N 1
ATOM 1465 C CA . ARG A 1 189 ? 18.182 -7.160 1.541 1.00 89.69 189 ARG A CA 1
ATOM 1466 C C . ARG A 1 189 ? 16.956 -7.260 2.442 1.00 89.69 189 ARG A C 1
ATOM 1468 O O . ARG A 1 189 ? 15.988 -7.938 2.103 1.00 89.69 189 ARG A O 1
ATOM 1475 N N . VAL A 1 190 ? 17.001 -6.539 3.559 1.00 93.06 190 VAL A N 1
ATOM 1476 C CA . VAL A 1 190 ? 15.937 -6.497 4.567 1.00 93.06 190 VAL A CA 1
ATOM 1477 C C . VAL A 1 190 ? 15.210 -5.157 4.495 1.00 93.06 190 VAL A C 1
ATOM 1479 O O . VAL A 1 190 ? 15.833 -4.096 4.500 1.00 93.06 190 VAL A O 1
ATOM 1482 N N . TYR A 1 191 ? 13.885 -5.222 4.451 1.00 93.31 191 TYR A N 1
ATOM 1483 C CA . TYR A 1 191 ? 12.961 -4.097 4.466 1.00 93.31 191 TYR A CA 1
ATOM 1484 C C . TYR A 1 191 ? 12.226 -4.091 5.802 1.00 93.31 191 TYR A C 1
ATOM 1486 O O . TYR A 1 191 ? 11.454 -5.005 6.080 1.00 93.31 191 TYR A O 1
ATOM 1494 N N . ALA A 1 192 ? 12.470 -3.083 6.637 1.00 94.81 192 ALA A N 1
ATOM 1495 C CA . ALA A 1 192 ? 11.726 -2.889 7.877 1.00 94.81 192 ALA A CA 1
ATOM 1496 C C . ALA A 1 192 ? 10.486 -2.031 7.604 1.00 94.81 192 ALA A C 1
ATOM 1498 O O . ALA A 1 192 ? 10.604 -0.947 7.038 1.00 94.81 192 ALA A O 1
ATOM 1499 N N . VAL A 1 193 ? 9.312 -2.510 8.014 1.00 96.00 193 VAL A N 1
ATOM 1500 C CA . VAL A 1 193 ? 8.039 -1.795 7.872 1.00 96.00 193 VAL A CA 1
ATOM 1501 C C . VAL A 1 193 ? 7.534 -1.415 9.256 1.00 96.00 193 VAL A C 1
ATOM 1503 O O . VAL A 1 193 ? 7.211 -2.280 10.077 1.00 96.00 193 VAL A O 1
ATOM 1506 N N . GLU A 1 194 ? 7.478 -0.114 9.523 1.00 96.25 194 GLU A N 1
ATOM 1507 C CA . GLU A 1 194 ? 6.971 0.422 10.784 1.00 96.25 194 GLU A CA 1
ATOM 1508 C C . GLU A 1 194 ? 5.443 0.486 10.777 1.00 96.25 194 GLU A C 1
ATOM 1510 O O . GLU A 1 194 ? 4.822 0.987 9.837 1.00 96.25 194 GLU A O 1
ATOM 1515 N N . VAL A 1 19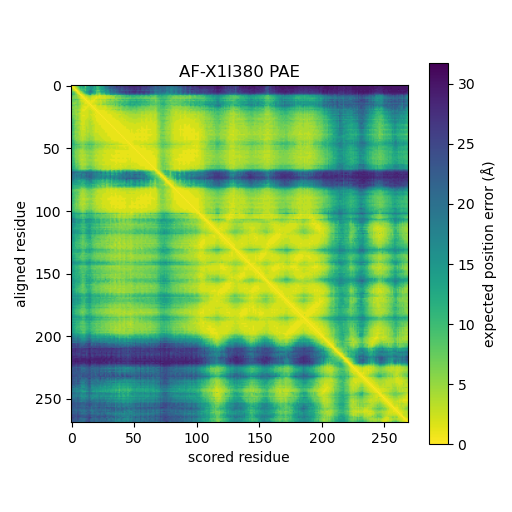5 ? 4.828 0.013 11.859 1.00 96.94 195 VAL A N 1
ATOM 1516 C CA . VAL A 1 195 ? 3.379 0.003 12.047 1.00 96.94 195 VAL A CA 1
ATOM 1517 C C . VAL A 1 195 ? 3.023 0.726 13.340 1.00 96.94 195 VAL A C 1
ATOM 1519 O O . VAL A 1 195 ? 3.490 0.393 14.428 1.00 96.94 195 VAL A O 1
ATOM 1522 N N . THR A 1 196 ? 2.137 1.705 13.216 1.00 96.81 196 THR A N 1
ATOM 1523 C CA . THR A 1 196 ? 1.545 2.475 14.304 1.00 96.81 196 THR A CA 1
ATOM 1524 C C . THR A 1 196 ? 0.040 2.208 14.338 1.00 96.81 196 THR A C 1
ATOM 1526 O O . THR A 1 196 ? -0.709 2.637 13.458 1.00 96.81 196 THR A O 1
ATOM 1529 N N . ALA A 1 197 ? -0.417 1.495 15.365 1.00 96.38 197 ALA A N 1
ATOM 1530 C CA . ALA A 1 197 ? -1.829 1.228 15.610 1.00 96.38 197 ALA A CA 1
ATOM 1531 C C . ALA A 1 197 ? -2.391 2.233 16.622 1.00 96.38 197 ALA A C 1
ATOM 1533 O O . ALA A 1 197 ? -1.970 2.265 17.777 1.00 96.38 197 ALA A O 1
ATOM 1534 N N . ASN A 1 198 ? -3.372 3.030 16.199 1.00 95.56 198 ASN A N 1
ATOM 1535 C CA . ASN A 1 198 ? -4.119 3.921 17.088 1.00 95.56 198 ASN A CA 1
ATOM 1536 C C . ASN A 1 198 ? -5.354 3.178 17.602 1.00 95.56 198 ASN A C 1
ATOM 1538 O O . ASN A 1 198 ? -6.318 2.987 16.856 1.00 95.56 198 ASN A O 1
ATOM 1542 N N . VAL A 1 199 ? -5.302 2.708 18.850 1.00 95.81 199 VAL A N 1
ATOM 1543 C CA . VAL A 1 199 ? -6.337 1.836 19.413 1.00 95.81 199 VAL A CA 1
ATOM 1544 C C . VAL A 1 199 ? -7.542 2.672 19.834 1.00 95.81 199 VAL A C 1
ATOM 1546 O O . VAL A 1 199 ? -7.414 3.631 20.594 1.00 95.81 199 VAL A O 1
ATOM 1549 N N . SER A 1 200 ? -8.730 2.327 19.337 1.00 90.94 200 SER A N 1
ATOM 1550 C CA . SER A 1 200 ? -9.958 3.072 19.642 1.00 90.94 200 SER A CA 1
ATOM 1551 C C . SER A 1 200 ? -10.377 2.956 21.116 1.00 90.94 200 SER A C 1
ATOM 1553 O O . SER A 1 200 ? -9.844 2.151 21.880 1.00 90.94 200 SER A O 1
ATOM 1555 N N . LYS A 1 201 ? -11.389 3.732 21.523 1.00 88.88 201 LYS A N 1
ATOM 1556 C CA . LYS A 1 201 ? -12.132 3.459 22.763 1.00 88.88 201 LYS A CA 1
ATOM 1557 C C . LYS A 1 201 ? -12.896 2.136 22.656 1.00 88.88 201 LYS A C 1
ATOM 1559 O O . LYS A 1 201 ? -13.261 1.715 21.556 1.00 88.88 201 LYS A O 1
ATOM 1564 N N . VAL A 1 202 ? -13.113 1.486 23.798 1.00 88.62 202 VAL A N 1
ATOM 1565 C CA . VAL A 1 202 ? -13.905 0.245 23.905 1.00 88.62 202 VAL A CA 1
ATOM 1566 C C . VAL A 1 202 ? -15.393 0.566 23.969 1.00 88.62 202 VAL A C 1
ATOM 1568 O O . VAL A 1 202 ? -16.191 -0.021 23.244 1.00 88.62 202 VAL A O 1
ATOM 1571 N N . LEU A 1 203 ? -15.744 1.519 24.825 1.00 86.94 203 LEU A N 1
ATOM 1572 C CA . LEU A 1 203 ? -17.109 1.923 25.107 1.00 86.94 203 LEU A CA 1
ATOM 1573 C C . LEU A 1 203 ? -17.237 3.418 24.859 1.00 86.94 203 LEU A C 1
ATOM 1575 O O . LEU A 1 203 ? -16.317 4.184 25.143 1.00 86.94 203 LEU A O 1
ATOM 1579 N N . ASP A 1 204 ? -18.373 3.804 24.308 1.00 83.25 204 ASP A N 1
ATOM 1580 C CA . ASP A 1 204 ? -18.764 5.187 24.112 1.00 83.25 204 ASP A CA 1
ATOM 1581 C C . ASP A 1 204 ? -20.095 5.425 24.816 1.00 83.25 204 ASP A C 1
ATOM 1583 O O . ASP A 1 204 ? -20.942 4.530 24.853 1.00 83.25 204 ASP A O 1
ATOM 1587 N N . TYR A 1 205 ? -20.274 6.615 25.364 1.00 81.25 205 TYR A N 1
ATOM 1588 C CA . TYR A 1 205 ? -21.494 7.015 26.048 1.00 81.25 205 TYR A CA 1
ATOM 1589 C C . TYR A 1 205 ? -22.170 8.106 25.225 1.00 81.25 205 TYR A C 1
ATOM 1591 O O . TYR A 1 205 ? -21.534 9.071 24.810 1.00 81.25 205 TYR A O 1
ATOM 1599 N N . ILE A 1 206 ? -23.466 7.943 24.969 1.00 76.06 206 ILE A N 1
ATOM 1600 C CA . ILE A 1 206 ? -24.284 8.957 24.315 1.00 76.06 206 ILE A CA 1
ATOM 1601 C C . ILE A 1 206 ? -25.263 9.480 25.356 1.00 76.06 206 ILE A C 1
ATOM 1603 O O . ILE A 1 206 ? -26.148 8.752 25.812 1.00 76.06 206 ILE A O 1
ATOM 1607 N N . SER A 1 207 ? -25.106 10.757 25.709 1.00 71.88 207 SER A N 1
ATOM 1608 C CA . SER A 1 207 ? -26.030 11.425 26.620 1.00 71.88 207 SER A CA 1
ATOM 1609 C C . SER A 1 207 ? -27.455 11.422 26.057 1.00 71.88 207 SER A C 1
ATOM 1611 O O . SER A 1 207 ? -27.627 11.675 24.862 1.00 71.88 207 SER A O 1
ATOM 1613 N N . PRO A 1 208 ? -28.494 11.204 26.885 1.00 73.12 208 PRO A N 1
ATOM 1614 C CA . PRO A 1 208 ? -29.883 11.346 26.448 1.00 73.12 208 PRO A CA 1
ATOM 1615 C C . PRO A 1 208 ? -30.186 12.718 25.822 1.00 73.12 208 PRO A C 1
ATOM 1617 O O . PRO A 1 208 ? -31.038 12.824 24.940 1.00 73.12 208 PRO A O 1
ATOM 1620 N N . ASP A 1 209 ? -29.457 13.763 26.221 1.00 70.25 209 ASP A N 1
ATOM 1621 C CA . ASP A 1 209 ? -29.616 15.121 25.685 1.00 70.25 209 ASP A CA 1
ATOM 1622 C C . ASP A 1 209 ? -28.931 15.325 24.320 1.00 70.25 209 ASP A C 1
ATOM 1624 O O . ASP A 1 209 ? -29.236 16.280 23.600 1.00 70.25 209 ASP A O 1
ATOM 1628 N N . ALA A 1 210 ? -28.080 14.384 23.891 1.00 63.88 210 ALA A N 1
ATOM 1629 C CA . ALA A 1 210 ? -27.334 14.459 22.637 1.00 63.88 210 ALA A CA 1
ATOM 1630 C C . ALA A 1 210 ? -28.247 14.603 21.405 1.00 63.88 210 ALA A C 1
ATOM 1632 O O . ALA A 1 210 ? -27.889 15.276 20.439 1.00 63.88 210 ALA A O 1
ATOM 1633 N N . LEU A 1 211 ? -29.446 14.004 21.420 1.00 54.28 211 LEU A N 1
ATOM 1634 C CA . LEU A 1 211 ? -30.411 14.104 20.316 1.00 54.28 211 LEU A CA 1
ATOM 1635 C C . LEU A 1 211 ? -31.114 15.470 20.249 1.00 54.28 211 LEU A C 1
ATOM 1637 O O . LEU A 1 211 ? -31.472 15.913 19.154 1.00 54.28 211 LEU A O 1
ATOM 1641 N N . ILE A 1 212 ? -31.296 16.139 21.391 1.00 56.81 212 ILE A N 1
ATOM 1642 C CA . ILE A 1 212 ? -31.892 17.480 21.474 1.00 56.81 212 ILE A CA 1
ATOM 1643 C C . ILE A 1 212 ? -30.879 18.513 20.969 1.00 56.81 212 ILE A C 1
ATOM 1645 O O . ILE A 1 212 ? -31.221 19.363 20.140 1.00 56.81 212 ILE A O 1
ATOM 1649 N N . ASP A 1 213 ? -29.617 18.377 21.375 1.00 55.09 213 ASP A N 1
ATOM 1650 C CA . ASP A 1 213 ? -28.545 19.282 20.962 1.00 55.09 213 ASP A CA 1
ATOM 1651 C C . ASP A 1 213 ? -28.119 19.096 19.505 1.00 55.09 213 ASP A C 1
ATOM 1653 O O . ASP A 1 213 ? -27.782 20.081 18.855 1.00 55.09 213 ASP A O 1
ATOM 1657 N N . ARG A 1 214 ? -28.245 17.900 18.911 1.00 53.47 214 ARG A N 1
ATOM 1658 C CA . ARG A 1 214 ? -27.940 17.678 17.480 1.00 53.47 214 ARG A CA 1
ATOM 1659 C C . ARG A 1 214 ? -28.776 18.542 16.527 1.00 53.47 214 ARG A C 1
ATOM 1661 O O . ARG A 1 214 ? -28.360 18.782 15.396 1.00 53.47 214 ARG A O 1
ATOM 1668 N N . LYS A 1 215 ? -29.962 18.993 16.964 1.00 55.12 215 LYS A N 1
ATOM 1669 C CA . LYS A 1 215 ? -30.827 19.917 16.206 1.00 55.12 215 LYS A CA 1
ATOM 1670 C C . LYS A 1 215 ? -30.450 21.392 16.388 1.00 55.12 215 LYS A C 1
ATOM 1672 O O . LYS A 1 215 ? -30.846 22.201 15.553 1.00 55.12 215 LYS A O 1
ATOM 1677 N N . ARG A 1 216 ? -29.728 21.755 17.455 1.00 55.31 216 ARG A N 1
ATOM 1678 C CA . ARG A 1 216 ? -29.380 23.149 17.803 1.00 55.31 216 ARG A CA 1
ATOM 1679 C C . ARG A 1 216 ? -27.898 23.485 17.634 1.00 55.31 216 ARG A C 1
ATOM 1681 O O . ARG A 1 216 ? -27.585 24.626 17.311 1.00 55.31 216 ARG A O 1
ATOM 1688 N N . PHE A 1 217 ? -27.000 22.520 17.802 1.00 52.31 217 PHE A N 1
ATOM 1689 C CA . PHE A 1 217 ? -25.553 22.699 17.758 1.00 52.31 217 PHE A CA 1
ATOM 1690 C C . PHE A 1 217 ? -24.896 21.690 16.808 1.00 52.31 217 PHE A C 1
ATOM 1692 O O . PHE A 1 217 ? -25.279 20.526 16.721 1.00 52.31 217 PHE A O 1
ATOM 1699 N N . ARG A 1 218 ? -23.862 22.145 16.084 1.00 55.19 218 ARG A N 1
ATOM 1700 C CA . ARG A 1 218 ? -23.075 21.320 15.142 1.00 55.19 218 ARG A CA 1
ATOM 1701 C C . ARG A 1 218 ? -22.130 20.337 15.855 1.00 55.19 218 ARG A C 1
ATOM 1703 O O . ARG A 1 218 ? -21.539 19.483 15.203 1.00 55.19 218 ARG A O 1
ATOM 1710 N N . TYR A 1 219 ? -21.990 20.473 17.173 1.00 46.28 219 TYR A N 1
ATOM 1711 C CA . TYR A 1 219 ? -21.109 19.701 18.040 1.00 46.28 219 TYR A CA 1
ATOM 1712 C C . TYR A 1 219 ? -21.829 19.445 19.365 1.00 46.28 219 TYR A C 1
ATOM 1714 O O . TYR A 1 219 ? -22.335 20.386 19.975 1.00 46.28 219 TYR A O 1
ATOM 1722 N N . ILE A 1 220 ? -21.888 18.184 19.782 1.00 53.84 220 ILE A N 1
ATOM 1723 C CA . ILE A 1 220 ? -22.401 17.780 21.092 1.00 53.84 220 ILE A CA 1
ATOM 1724 C C . ILE A 1 220 ? -21.159 17.622 21.973 1.00 53.84 220 ILE A C 1
ATOM 1726 O O . ILE A 1 220 ? -20.300 16.815 21.612 1.00 53.84 220 ILE A O 1
ATOM 1730 N N . PRO A 1 221 ? -20.991 18.390 23.061 1.00 51.03 221 PRO A N 1
ATOM 1731 C CA . PRO A 1 221 ? -19.914 18.110 23.995 1.00 51.03 221 PRO A CA 1
ATOM 1732 C C . PRO A 1 221 ? -20.128 16.711 24.588 1.00 51.03 221 PRO A C 1
ATOM 1734 O O . PRO A 1 221 ? -21.227 16.402 25.045 1.00 51.03 221 PRO A O 1
ATOM 1737 N N . ASP A 1 222 ? -19.088 15.873 24.565 1.00 52.94 222 ASP A N 1
ATOM 1738 C CA . ASP A 1 222 ? -19.006 14.647 25.368 1.00 52.94 222 ASP A CA 1
ATOM 1739 C C . ASP A 1 222 ? -19.018 15.075 26.844 1.00 52.94 222 ASP A C 1
ATOM 1741 O O . ASP A 1 222 ? -17.982 15.298 27.466 1.00 52.94 222 ASP A O 1
ATOM 1745 N N . VAL A 1 223 ? -20.206 15.327 27.386 1.00 58.84 223 VAL A N 1
ATOM 1746 C CA . VAL A 1 223 ? -20.384 15.580 28.809 1.00 58.84 223 VAL A CA 1
ATOM 1747 C C . VAL A 1 223 ? -20.570 14.237 29.492 1.00 58.84 223 VAL A C 1
ATOM 1749 O O . VAL A 1 223 ? -21.606 13.597 29.333 1.00 58.84 223 VAL A O 1
ATOM 1752 N N . ASP A 1 224 ? -19.577 13.831 30.285 1.00 68.31 224 ASP A N 1
ATOM 1753 C CA . ASP A 1 224 ? -19.583 12.624 31.130 1.00 68.31 224 ASP A CA 1
ATOM 1754 C C . ASP A 1 224 ? -20.598 12.708 32.297 1.00 68.31 224 ASP A C 1
ATOM 1756 O O . ASP A 1 224 ? -20.414 12.111 33.359 1.00 68.31 224 ASP A O 1
ATOM 1760 N N . ASN A 1 225 ? -21.674 13.486 32.146 1.00 74.69 225 ASN A N 1
ATOM 1761 C CA . ASN A 1 225 ? -22.718 13.653 33.143 1.00 74.69 225 ASN A CA 1
ATOM 1762 C C . ASN A 1 225 ? -24.127 13.565 32.532 1.00 74.69 225 ASN A C 1
ATOM 1764 O O . ASN A 1 225 ? -24.364 13.831 31.353 1.00 74.69 225 ASN A O 1
ATOM 1768 N N . VAL A 1 226 ? -25.080 13.160 33.371 1.00 78.75 226 VAL A N 1
ATOM 1769 C CA . VAL A 1 226 ? -26.518 13.215 33.095 1.00 78.75 226 VAL A CA 1
ATOM 1770 C C . VAL A 1 226 ? -27.129 14.131 34.138 1.00 78.75 226 VAL A C 1
ATOM 1772 O O . VAL A 1 226 ? -27.001 13.878 35.336 1.00 78.75 226 VAL A O 1
ATOM 1775 N N . VAL A 1 227 ? -27.811 15.184 33.698 1.00 81.12 227 VAL A N 1
ATOM 1776 C CA . VAL A 1 227 ? -28.539 16.066 34.614 1.00 81.12 227 VAL A CA 1
ATOM 1777 C C . VAL A 1 227 ? -29.919 15.472 34.895 1.00 81.12 227 VAL A C 1
ATOM 1779 O O . VAL A 1 227 ? -30.653 15.124 33.967 1.00 81.12 227 VAL A O 1
ATOM 1782 N N . PHE A 1 228 ? -30.269 15.375 36.176 1.00 83.38 228 PHE A N 1
ATOM 1783 C CA . PHE A 1 228 ? -31.606 15.028 36.653 1.00 83.38 228 PHE A CA 1
ATOM 1784 C C . PHE A 1 228 ? -32.198 16.245 37.367 1.00 83.38 228 PHE A C 1
ATOM 1786 O O . PHE A 1 228 ? -31.579 16.791 38.277 1.00 83.38 228 PHE A O 1
ATOM 1793 N N . ASN A 1 229 ? -33.398 16.658 36.966 1.00 86.94 229 ASN A N 1
ATOM 1794 C CA . ASN A 1 229 ? -34.131 17.781 37.549 1.00 86.94 229 ASN A CA 1
ATOM 1795 C C . ASN A 1 229 ? -35.342 17.232 38.312 1.00 86.94 229 ASN A C 1
ATOM 1797 O O . ASN A 1 229 ? -36.486 17.397 37.888 1.00 86.94 229 ASN A O 1
ATOM 1801 N N . VAL A 1 230 ? -35.075 16.518 39.409 1.00 88.38 230 VAL A N 1
ATOM 1802 C CA . VAL A 1 230 ? -36.108 15.835 40.200 1.00 88.38 230 VAL A CA 1
ATOM 1803 C C . VAL A 1 230 ? -36.775 16.831 41.160 1.00 88.38 230 VAL A C 1
ATOM 1805 O O . VAL A 1 230 ? -36.079 17.412 41.996 1.00 88.38 230 VAL A O 1
ATOM 1808 N N . PRO A 1 231 ? -38.099 17.059 41.077 1.00 88.94 231 PRO A N 1
ATOM 1809 C CA . PRO A 1 231 ? -38.803 17.895 42.045 1.00 88.94 231 PRO A CA 1
ATOM 1810 C C . PRO A 1 231 ? -38.866 17.214 43.421 1.00 88.94 231 PRO A C 1
ATOM 1812 O O . PRO A 1 231 ? -38.763 15.993 43.532 1.00 88.94 231 PRO A O 1
ATOM 1815 N N . VAL A 1 232 ? -39.062 17.998 44.485 1.00 89.94 232 VAL A N 1
ATOM 1816 C CA . VAL A 1 232 ? -39.152 17.472 45.859 1.00 89.94 232 VAL A CA 1
ATOM 1817 C C . VAL A 1 232 ? -40.276 16.434 45.956 1.00 89.94 232 VAL A C 1
ATOM 1819 O O . VAL A 1 232 ? -41.424 16.732 45.639 1.00 89.94 232 VAL A O 1
ATOM 1822 N N . GLY A 1 233 ? -39.933 15.219 46.397 1.00 90.62 233 GLY A N 1
ATOM 1823 C CA . GLY A 1 233 ? -40.863 14.087 46.504 1.00 90.62 233 GLY A CA 1
ATOM 1824 C C . GLY A 1 233 ? -41.199 13.392 45.179 1.00 90.62 233 GLY A C 1
ATOM 1825 O O . GLY A 1 233 ? -42.030 12.490 45.178 1.00 90.62 233 GLY A O 1
ATOM 1826 N N . GLY A 1 234 ? -40.586 13.807 44.068 1.00 91.69 234 GLY A N 1
ATOM 1827 C CA . GLY A 1 234 ? -40.784 13.210 42.750 1.00 91.69 234 GLY A CA 1
ATOM 1828 C C . GLY A 1 234 ? -39.718 12.187 42.364 1.00 91.69 234 GLY A C 1
ATOM 1829 O O . GLY A 1 234 ? -38.751 11.941 43.084 1.00 91.69 234 GLY A O 1
ATOM 1830 N N . GLU A 1 235 ? -39.896 11.629 41.170 1.00 91.75 235 GLU A N 1
ATOM 1831 C CA . GLU A 1 235 ? -39.019 10.633 40.555 1.00 91.75 235 GLU A CA 1
ATOM 1832 C C . GLU A 1 235 ? -38.741 11.048 39.104 1.00 91.75 235 GLU A C 1
ATOM 1834 O O . GLU A 1 235 ? -39.599 11.646 38.450 1.00 91.75 235 GLU A O 1
ATOM 1839 N N . GLN A 1 236 ? -37.556 10.738 38.578 1.00 90.50 236 GLN A N 1
ATOM 1840 C CA . GLN A 1 236 ? -37.249 10.932 37.161 1.00 90.50 236 GLN A CA 1
ATOM 1841 C C . GLN A 1 236 ? -36.431 9.755 36.636 1.00 90.50 236 GLN A C 1
ATOM 1843 O O . GLN A 1 236 ? -35.410 9.394 37.218 1.00 90.50 236 GLN A O 1
ATOM 1848 N N . THR A 1 237 ? -36.837 9.230 35.482 1.00 89.50 237 THR A N 1
ATOM 1849 C CA . THR A 1 237 ? -36.104 8.196 34.744 1.00 89.50 237 THR A CA 1
ATOM 1850 C C . THR A 1 237 ? -35.472 8.806 33.500 1.00 89.50 237 THR A C 1
ATOM 1852 O O . THR A 1 237 ? -36.100 9.612 32.809 1.00 89.50 237 THR A O 1
ATOM 1855 N N . ARG A 1 238 ? -34.227 8.427 33.199 1.00 85.88 238 ARG A N 1
ATOM 1856 C CA . ARG A 1 238 ? -33.546 8.791 31.951 1.00 85.88 238 ARG A CA 1
ATOM 1857 C C . ARG A 1 238 ? -32.891 7.559 31.344 1.00 85.88 238 ARG A C 1
ATOM 1859 O O . ARG A 1 238 ? -32.310 6.751 32.062 1.00 85.88 238 ARG A O 1
ATOM 1866 N N . GLU A 1 239 ? -32.988 7.439 30.028 1.00 84.38 239 GLU A N 1
ATOM 1867 C CA . GLU A 1 239 ? -32.344 6.367 29.277 1.00 84.38 239 GLU A CA 1
ATOM 1868 C C . GLU A 1 239 ? -30.914 6.769 28.914 1.00 84.38 239 GLU A C 1
ATOM 1870 O O . GLU A 1 239 ? -30.666 7.886 28.461 1.00 84.38 239 GLU A O 1
ATOM 1875 N N . ILE A 1 240 ? -29.969 5.858 29.122 1.00 81.12 240 ILE A N 1
ATOM 1876 C CA . ILE A 1 240 ? -28.562 6.055 28.785 1.00 81.12 240 ILE A CA 1
ATOM 1877 C C . ILE A 1 240 ? -28.196 5.058 27.694 1.00 81.12 240 ILE A C 1
ATOM 1879 O O . ILE A 1 240 ? -28.375 3.854 27.867 1.00 81.12 240 ILE A O 1
ATOM 1883 N N . THR A 1 241 ? -27.653 5.556 26.582 1.00 82.88 241 THR A N 1
ATOM 1884 C CA . THR A 1 241 ? -27.185 4.703 25.488 1.00 82.88 241 THR A CA 1
ATOM 1885 C C . THR A 1 241 ? -25.673 4.537 25.561 1.00 82.88 241 THR A C 1
ATOM 1887 O O . THR A 1 241 ? -24.924 5.513 25.511 1.00 82.88 241 THR A O 1
ATOM 1890 N N . PHE A 1 242 ? -25.222 3.287 25.607 1.00 82.81 242 PHE A N 1
ATOM 1891 C CA . PHE A 1 242 ? -23.820 2.934 25.422 1.00 82.81 242 PHE A CA 1
ATOM 1892 C C . PHE A 1 242 ? -23.612 2.345 24.031 1.00 82.81 242 PHE A C 1
ATOM 1894 O O . PHE A 1 242 ? -24.409 1.532 23.564 1.00 82.81 242 PHE A O 1
ATOM 1901 N N . VAL A 1 243 ? -22.523 2.726 23.371 1.00 85.62 243 VAL A N 1
ATOM 1902 C CA . VAL A 1 243 ? -22.136 2.166 22.077 1.00 85.62 243 VAL A CA 1
ATOM 1903 C C . VAL A 1 243 ? -20.850 1.381 22.245 1.00 85.62 243 VAL A C 1
ATOM 1905 O O . VAL A 1 243 ? -19.807 1.926 22.610 1.00 85.62 243 VAL A O 1
ATOM 1908 N N . ASN A 1 244 ? -20.912 0.090 21.935 1.00 88.56 244 ASN A N 1
ATOM 1909 C CA . ASN A 1 244 ? -19.721 -0.731 21.806 1.00 88.56 244 ASN A CA 1
ATOM 1910 C C . ASN A 1 244 ? -18.932 -0.275 20.565 1.00 88.56 244 ASN A C 1
ATOM 1912 O O . ASN A 1 244 ? -19.409 -0.369 19.435 1.00 88.56 244 ASN A O 1
ATOM 1916 N N . ARG A 1 245 ? -17.730 0.260 20.787 1.00 87.38 245 ARG A N 1
ATOM 1917 C CA . ARG A 1 245 ? -16.787 0.689 19.739 1.00 87.38 245 ARG A CA 1
ATOM 1918 C C . ARG A 1 245 ? -15.649 -0.311 19.541 1.00 87.38 245 ARG A C 1
ATOM 1920 O O . ARG A 1 245 ? -14.779 -0.092 18.698 1.00 87.38 245 ARG A O 1
ATOM 1927 N N . SER A 1 246 ? -15.629 -1.373 20.339 1.00 89.44 246 SER A N 1
ATOM 1928 C CA . SER A 1 246 ? -14.639 -2.434 20.244 1.00 89.44 246 SER A CA 1
ATOM 1929 C C . SER A 1 246 ? -14.971 -3.391 19.097 1.00 89.44 246 SER A C 1
ATOM 1931 O O . SER A 1 246 ? -16.092 -3.428 18.593 1.00 89.44 246 SER A O 1
ATOM 1933 N N . GLY A 1 247 ? -13.984 -4.170 18.660 1.00 86.38 247 GLY A N 1
ATOM 1934 C CA . GLY A 1 247 ? -14.181 -5.195 17.631 1.00 86.38 247 GLY A CA 1
ATOM 1935 C C . GLY A 1 247 ? -14.693 -6.532 18.172 1.00 86.38 247 GLY A C 1
ATOM 1936 O O . GLY A 1 247 ? -14.598 -7.530 17.462 1.00 86.38 247 GLY A O 1
ATOM 1937 N N . ALA A 1 248 ? -15.169 -6.570 19.418 1.00 86.94 248 ALA A N 1
ATOM 1938 C CA . ALA A 1 248 ? -15.639 -7.768 20.104 1.00 86.94 248 ALA A CA 1
ATOM 1939 C C . ALA A 1 248 ? -16.922 -7.475 20.898 1.00 86.94 248 ALA A C 1
ATOM 1941 O O . ALA A 1 248 ? -17.228 -6.321 21.191 1.00 86.94 248 ALA A O 1
ATOM 1942 N N . GLU A 1 249 ? -17.672 -8.516 21.263 1.00 87.69 249 GLU A N 1
ATOM 1943 C CA . GLU A 1 249 ? -18.798 -8.393 22.199 1.00 87.69 249 GLU A CA 1
ATOM 1944 C C . GLU A 1 249 ? -18.298 -7.863 23.556 1.00 87.69 249 GLU A C 1
ATOM 1946 O O . GLU A 1 249 ? -17.195 -8.208 24.001 1.00 87.69 249 GLU A O 1
ATOM 1951 N N . LEU A 1 250 ? -19.082 -6.999 24.207 1.00 87.38 250 LEU A N 1
ATOM 1952 C CA . LEU A 1 250 ? -18.663 -6.317 25.426 1.00 87.38 250 LEU A CA 1
ATOM 1953 C C . LEU A 1 250 ? -19.640 -6.603 26.557 1.00 87.38 250 LEU A C 1
ATOM 1955 O O . LEU A 1 250 ? -20.662 -5.944 26.707 1.00 87.38 250 LEU A O 1
ATOM 1959 N N . SER A 1 251 ? -19.246 -7.501 27.455 1.00 88.38 251 SER A N 1
ATOM 1960 C CA . SER A 1 251 ? -19.940 -7.613 28.733 1.00 88.38 251 SER A CA 1
ATOM 1961 C C . SER A 1 251 ? -19.749 -6.343 29.560 1.00 88.38 251 SER A C 1
ATOM 1963 O O . SER A 1 251 ? -18.618 -5.899 29.779 1.00 88.38 251 SER A O 1
ATOM 1965 N N . TRP A 1 252 ? -20.850 -5.777 30.044 1.00 87.94 252 TRP A N 1
ATOM 1966 C CA . TRP A 1 252 ? -20.856 -4.554 30.839 1.00 87.94 252 TRP A CA 1
ATOM 1967 C C . TRP A 1 252 ? -21.623 -4.749 32.145 1.00 87.94 252 TRP A C 1
ATOM 1969 O O . TRP A 1 252 ? -22.469 -5.636 32.272 1.00 87.94 252 TRP A O 1
ATOM 1979 N N . LYS A 1 253 ? -21.292 -3.921 33.136 1.00 89.38 253 LYS A N 1
ATOM 1980 C CA . LYS A 1 253 ? -21.993 -3.815 34.416 1.00 89.38 253 LYS A CA 1
ATOM 1981 C C . LYS A 1 253 ? -22.199 -2.345 34.739 1.00 89.38 253 LYS A C 1
ATOM 1983 O O . LYS A 1 253 ? -21.324 -1.535 34.439 1.00 89.38 253 LYS A O 1
ATOM 1988 N N . SER A 1 254 ? -23.320 -2.016 35.361 1.00 86.50 254 SER A N 1
ATOM 1989 C CA . SER A 1 254 ? -23.540 -0.705 35.961 1.00 86.50 254 SER A CA 1
ATOM 1990 C C . SER A 1 254 ? -23.532 -0.831 37.483 1.00 86.50 254 SER A C 1
ATOM 1992 O O . SER A 1 254 ? -23.777 -1.896 38.051 1.00 86.50 254 SER A O 1
ATOM 1994 N N . GLY A 1 255 ? -23.192 0.263 38.151 1.00 85.50 255 GLY A N 1
ATOM 1995 C CA . GLY A 1 255 ? -23.244 0.370 39.599 1.00 85.50 255 GLY A CA 1
ATOM 1996 C C . GLY A 1 255 ? -23.601 1.792 39.992 1.00 85.50 255 GLY A C 1
ATOM 1997 O O . GLY A 1 255 ? -23.316 2.738 39.257 1.00 85.50 255 GLY A O 1
ATOM 1998 N N . VAL A 1 256 ? -24.223 1.931 41.155 1.00 88.44 256 VAL A N 1
ATOM 1999 C CA . VAL A 1 256 ? -24.550 3.222 41.762 1.00 88.44 256 VAL A CA 1
ATOM 2000 C C . VAL A 1 256 ? -23.806 3.346 43.079 1.00 88.44 256 VAL A C 1
ATOM 2002 O O . VAL A 1 256 ? -23.747 2.399 43.859 1.00 88.44 256 VAL A O 1
ATOM 2005 N N . SER A 1 257 ? -23.219 4.512 43.326 1.00 89.06 257 SER A N 1
ATOM 2006 C CA . SER A 1 257 ? -22.574 4.825 44.606 1.00 89.06 257 SER A CA 1
ATOM 2007 C C . SER A 1 257 ? -23.543 5.440 45.618 1.00 89.06 257 SER A C 1
ATOM 2009 O O . SER A 1 257 ? -23.238 5.486 46.806 1.00 89.06 257 SER A O 1
ATOM 2011 N N . MET A 1 258 ? -24.705 5.912 45.157 1.00 88.88 258 MET A N 1
ATOM 2012 C CA . MET A 1 258 ? -25.676 6.647 45.961 1.00 88.88 258 MET A CA 1
ATOM 2013 C C . MET A 1 258 ? -26.973 5.846 46.126 1.00 88.88 258 MET A C 1
ATOM 2015 O O . MET A 1 258 ? -27.524 5.389 45.125 1.00 88.88 258 MET A O 1
ATOM 2019 N N . PRO A 1 259 ? -27.518 5.727 47.350 1.00 86.69 259 PRO A N 1
ATOM 2020 C CA . PRO A 1 259 ? -28.683 4.880 47.632 1.00 86.69 259 PRO A CA 1
ATOM 2021 C C . PRO A 1 259 ? -29.998 5.400 47.034 1.00 86.69 259 PRO A C 1
ATOM 2023 O O . PRO A 1 259 ? -30.955 4.644 46.900 1.00 86.69 259 PRO A O 1
ATOM 2026 N N . TRP A 1 260 ? -30.062 6.687 46.684 1.00 87.44 260 TRP A N 1
ATOM 2027 C CA . TRP A 1 260 ? -31.242 7.307 46.076 1.00 87.44 260 TRP A CA 1
ATOM 2028 C C . TRP A 1 260 ? -31.294 7.141 44.547 1.00 87.44 260 TRP A C 1
ATOM 2030 O O . TRP A 1 260 ? -32.315 7.459 43.945 1.00 87.44 260 TRP A O 1
ATOM 2040 N N . ILE A 1 261 ? -30.231 6.624 43.917 1.00 89.69 261 ILE A N 1
ATOM 2041 C CA . ILE A 1 261 ? -30.202 6.315 42.482 1.00 89.69 261 ILE A CA 1
ATOM 2042 C C . ILE A 1 261 ? -30.501 4.829 42.302 1.00 89.69 261 ILE A C 1
ATOM 2044 O O . ILE A 1 261 ? -29.870 3.981 42.930 1.00 89.69 261 ILE A O 1
ATOM 2048 N N . LYS A 1 262 ? -31.435 4.508 41.407 1.00 88.88 262 LYS A N 1
ATOM 2049 C CA . LYS A 1 262 ? -31.734 3.133 40.989 1.00 88.88 262 LYS A CA 1
ATOM 2050 C C . LYS A 1 262 ? -31.379 2.961 39.517 1.00 88.88 262 LYS A C 1
ATOM 2052 O O . LYS A 1 262 ? -31.542 3.892 38.733 1.00 88.88 262 LYS A O 1
ATOM 2057 N N . VAL A 1 263 ? -30.882 1.780 39.155 1.00 89.06 263 VAL A N 1
ATOM 2058 C CA . VAL A 1 263 ? -30.582 1.414 37.766 1.00 89.06 263 VAL A CA 1
ATOM 2059 C C . VAL A 1 263 ? -31.302 0.115 37.446 1.00 89.06 263 VAL A C 1
ATOM 2061 O O . VAL A 1 263 ? -31.095 -0.886 38.128 1.00 89.06 263 VAL A O 1
ATOM 2064 N N . ASP A 1 264 ? -32.119 0.138 36.397 1.00 86.88 264 ASP A N 1
ATOM 2065 C CA . ASP A 1 264 ? -32.963 -1.002 36.029 1.00 86.88 264 ASP A CA 1
ATOM 2066 C C . ASP A 1 264 ? -32.164 -2.135 35.371 1.00 86.88 264 ASP A C 1
ATOM 2068 O O . ASP A 1 264 ? -32.488 -3.309 35.525 1.00 86.88 264 ASP A O 1
ATOM 2072 N N . SER A 1 265 ? -31.085 -1.799 34.657 1.00 84.62 265 SER A N 1
ATOM 2073 C CA . SER A 1 265 ? -30.202 -2.770 34.000 1.00 84.62 265 SER A CA 1
ATOM 2074 C C . SER A 1 265 ? -28.803 -2.748 34.615 1.00 84.62 265 SER A C 1
ATOM 2076 O O . SER A 1 265 ? -28.020 -1.826 34.384 1.00 84.62 265 SER A O 1
ATOM 2078 N N . VAL A 1 266 ? -28.482 -3.784 35.393 1.00 85.00 266 VAL A N 1
ATOM 2079 C CA . VAL A 1 266 ? -27.215 -3.894 36.144 1.00 85.00 266 VAL A CA 1
ATOM 2080 C C . VAL A 1 266 ? -26.081 -4.554 35.359 1.00 85.00 266 VAL A C 1
ATOM 2082 O O . VAL A 1 266 ? -24.915 -4.438 35.736 1.00 85.00 266 VAL A O 1
ATOM 2085 N N . SER A 1 267 ? -26.398 -5.249 34.265 1.00 87.31 267 SER A N 1
ATOM 2086 C CA . SER A 1 267 ? -25.414 -5.894 33.396 1.00 87.31 267 SER A CA 1
ATOM 2087 C C . SER A 1 267 ? -25.988 -6.256 32.031 1.00 87.31 267 SER A C 1
ATOM 2089 O O . SER A 1 267 ? -27.191 -6.482 31.917 1.00 87.31 267 SER A O 1
ATOM 2091 N N . GLY A 1 268 ? -25.117 -6.423 31.039 1.00 85.19 268 GLY A N 1
ATOM 2092 C CA . GLY A 1 268 ? -25.480 -6.916 29.710 1.00 85.19 268 GLY A CA 1
ATOM 2093 C C . GLY A 1 268 ? -24.272 -7.411 28.915 1.00 85.19 268 GLY A C 1
ATOM 2094 O O . GLY A 1 268 ? -23.176 -7.557 29.469 1.00 85.19 268 GLY A O 1
ATOM 2095 N N . LYS A 1 269 ? -24.493 -7.689 27.628 1.00 82.25 269 LYS A N 1
ATOM 2096 C CA . LYS A 1 269 ? -23.486 -8.103 26.643 1.00 82.25 269 LYS A CA 1
ATOM 2097 C C . LYS A 1 269 ? -23.561 -7.244 25.386 1.00 82.25 269 LYS A C 1
ATOM 2099 O O . LYS A 1 269 ? -24.668 -6.713 25.140 1.00 82.25 269 LYS A O 1
#

Foldseek 3Di:
DPADDPPDDQWDQDPVGTDGHPVVVVVVLVVVLVVLLVLLVVCLVVVLDDPVLSVLSVVLSVVLVVQQPDPDPDDDPQSNPPPVVVSSCSSVVSSQVSLVRCAKDKQQPAAEDEDEAQAKDKDKIKIAGSDQDKWKKAKFFPDVQWAWPGGIDIDRGIDITIIMGGNNPPDAQDKDKTWMWMAGPVVRDIRIHIYIYRYHDQKDKDALCNVVVVVVDVDDPSDPDHDDPADVVGDDDDDIDMDGRHNDDDKDADDDPDPVDDDPDGIDD

Organism: NCBI:txid412755

Radius of gyration: 31.12 Å; Cα contacts (8 Å, |Δi|>4): 423; chains: 1; bounding box: 69×42×94 Å

Nearest PDB structures (foldseek):
  7sqc-assembly1_2A  TM=8.106E-01  e=1.527E-07  Chlamydomonas reinhardtii
  4zmh-assembly1_A  TM=4.561E-01  e=2.457E-07  Saccharophagus degradans 2-40
  4zmh-assembly1_B  TM=4.362E-01  e=2.181E-07  Saccharophagus degradans 2-40
  6nps-assembly1_B  TM=6.127E-01  e=1.675E-05  Amphibacillus xylanus NBRC 15112
  6nps-assembly1_A  TM=6.137E-01  e=2.861E-05  Amphibacillus xylanus NBRC 15112

pLDDT: mean 86.78, std 12.47, range [41.56, 98.44]

Solvent-accessible surface area (backbone atoms only — not comparable to full-atom values): 15922 Å² total; per-residue (Å²): 126,90,84,85,68,93,82,84,50,51,57,40,89,43,100,92,42,83,35,84,25,73,54,34,54,54,49,53,49,53,49,53,53,50,53,47,48,54,51,50,52,53,38,52,77,68,62,69,49,58,71,72,57,37,55,51,49,53,50,50,53,52,51,49,50,55,70,67,69,60,74,62,94,80,66,60,78,66,67,78,73,50,67,54,70,60,47,51,49,54,50,54,51,51,38,54,56,51,22,70,68,55,34,64,44,68,64,46,66,73,43,76,45,82,30,35,14,47,12,71,42,79,47,78,36,51,36,37,28,64,34,92,59,70,44,42,36,38,39,52,55,88,33,88,43,52,39,63,78,59,51,59,53,72,30,55,40,71,45,75,47,47,34,38,38,44,27,66,87,51,62,59,69,38,76,47,76,44,50,36,39,39,32,32,66,84,76,69,49,73,45,67,31,43,39,36,39,39,24,30,51,48,70,43,79,46,51,67,60,49,70,63,38,62,78,77,37,101,67,71,80,91,56,100,65,82,92,79,89,63,55,94,97,58,81,81,88,82,70,77,48,73,43,81,49,30,56,51,91,54,76,48,71,57,84,73,96,49,92,90,58,85,72,96,68,52,61,54,100